Protein AF-A0A1B0CCH6-F1 (afdb_monomer)

pLDDT: mean 74.55, std 18.6, range [34.88, 97.19]

Structure (mmCIF, N/CA/C/O backbone):
data_AF-A0A1B0CCH6-F1
#
_entry.id   AF-A0A1B0CCH6-F1
#
loop_
_atom_site.group_PDB
_atom_site.id
_atom_site.type_symbol
_atom_site.label_atom_id
_atom_site.label_alt_id
_atom_site.label_comp_id
_atom_site.label_asym_id
_atom_site.label_entity_id
_atom_site.label_seq_id
_atom_site.pdbx_PDB_ins_code
_atom_site.Cartn_x
_atom_site.Cartn_y
_atom_site.Cartn_z
_atom_site.occupancy
_atom_site.B_iso_or_equiv
_atom_site.auth_seq_id
_atom_site.auth_comp_id
_atom_site.auth_asym_id
_atom_site.auth_atom_id
_atom_site.pdbx_PDB_model_num
ATOM 1 N N . MET A 1 1 ? 0.698 27.122 8.163 1.00 38.75 1 MET A N 1
ATOM 2 C CA . MET A 1 1 ? 0.491 27.070 6.696 1.00 38.75 1 MET A CA 1
ATOM 3 C C . MET A 1 1 ? -0.379 25.866 6.360 1.00 38.75 1 MET A C 1
ATOM 5 O O . MET A 1 1 ? 0.115 24.745 6.350 1.00 38.75 1 MET A O 1
ATOM 9 N N . PHE A 1 2 ? -1.678 26.087 6.160 1.00 34.88 2 PHE A N 1
ATOM 10 C CA . PHE A 1 2 ? -2.645 25.038 5.827 1.00 34.88 2 PHE A CA 1
ATOM 11 C C . PHE A 1 2 ? -2.536 24.673 4.340 1.00 34.88 2 PHE A C 1
ATOM 13 O O . PHE A 1 2 ? -2.471 25.560 3.493 1.00 34.88 2 PHE A O 1
ATOM 20 N N . ARG A 1 3 ? -2.489 23.374 4.017 1.00 36.91 3 ARG A N 1
ATOM 21 C CA . ARG A 1 3 ? -2.552 22.874 2.637 1.00 36.91 3 ARG A CA 1
ATOM 22 C C . ARG A 1 3 ? -3.861 22.129 2.418 1.00 36.91 3 ARG A C 1
ATOM 24 O O . ARG A 1 3 ? -4.133 21.121 3.060 1.00 36.91 3 ARG A O 1
ATOM 31 N N . THR A 1 4 ? -4.637 22.670 1.495 1.00 42.56 4 THR A N 1
ATOM 32 C CA . THR A 1 4 ? -5.928 22.210 0.994 1.00 42.56 4 THR A CA 1
ATOM 33 C C . THR A 1 4 ? -5.779 20.884 0.242 1.00 42.56 4 THR A C 1
ATOM 35 O O . THR A 1 4 ? -4.934 20.770 -0.646 1.00 42.56 4 THR A O 1
ATOM 38 N N . ILE A 1 5 ? -6.609 19.886 0.560 1.00 43.06 5 ILE A N 1
ATOM 39 C CA . ILE A 1 5 ? -6.718 18.632 -0.200 1.00 43.06 5 ILE A CA 1
ATOM 40 C C . ILE A 1 5 ? -7.963 18.740 -1.085 1.00 43.06 5 ILE A C 1
ATOM 42 O O . ILE A 1 5 ? -9.087 18.752 -0.589 1.00 43.06 5 ILE A O 1
ATOM 46 N N . ARG A 1 6 ? -7.761 18.838 -2.403 1.00 40.09 6 ARG A N 1
ATOM 47 C CA . ARG A 1 6 ? -8.829 18.718 -3.404 1.00 40.09 6 ARG A CA 1
ATOM 48 C C . ARG A 1 6 ? -9.186 17.240 -3.574 1.00 40.09 6 ARG A C 1
ATOM 50 O O . ARG A 1 6 ? -8.350 16.437 -3.976 1.00 40.09 6 ARG A O 1
ATOM 57 N N . SER A 1 7 ? -10.429 16.901 -3.255 1.00 35.62 7 SER A N 1
ATOM 58 C CA . SER A 1 7 ? -11.031 15.586 -3.474 1.00 35.62 7 SER A CA 1
ATOM 59 C C . SER A 1 7 ? -11.620 15.519 -4.886 1.00 35.62 7 SER A C 1
ATOM 61 O O . SER A 1 7 ? -12.661 16.122 -5.137 1.00 35.62 7 SER A O 1
ATOM 63 N N . CYS A 1 8 ? -10.997 14.755 -5.783 1.00 39.19 8 CYS A N 1
ATOM 64 C CA . CYS A 1 8 ? -11.613 14.320 -7.038 1.00 39.19 8 CYS A CA 1
ATOM 65 C C . CYS A 1 8 ? -12.114 12.880 -6.867 1.00 39.19 8 CYS A C 1
ATOM 67 O O . CYS A 1 8 ? -11.322 11.941 -6.823 1.00 39.19 8 CYS A O 1
ATOM 69 N N . PHE A 1 9 ? -13.431 12.711 -6.751 1.00 35.78 9 PHE A N 1
ATOM 70 C CA . PHE A 1 9 ? -14.097 11.409 -6.800 1.00 35.78 9 PHE A CA 1
ATOM 71 C C . PHE A 1 9 ? -14.487 11.118 -8.254 1.00 35.78 9 PHE A C 1
ATOM 73 O O . PHE A 1 9 ? -15.433 11.709 -8.768 1.00 35.78 9 PHE A O 1
ATOM 80 N N . LEU A 1 10 ? -13.773 10.202 -8.911 1.00 37.38 10 LEU A N 1
ATOM 81 C CA . LEU A 1 10 ? -14.237 9.561 -10.143 1.00 37.38 10 LEU A CA 1
ATOM 82 C C . LEU A 1 10 ? -14.987 8.274 -9.779 1.00 37.38 10 LEU A C 1
ATOM 84 O O . LEU A 1 10 ? -14.507 7.442 -9.008 1.00 37.38 10 LEU A O 1
ATOM 88 N N . ARG A 1 11 ? -16.210 8.180 -10.302 1.00 40.31 11 ARG A N 1
ATOM 89 C CA . ARG A 1 11 ? -17.205 7.117 -10.115 1.00 40.31 11 ARG A CA 1
ATOM 90 C C . ARG A 1 11 ? -16.848 5.940 -11.036 1.00 40.31 11 ARG A C 1
ATOM 92 O O . ARG A 1 11 ? -16.692 6.152 -12.231 1.00 40.31 11 ARG A O 1
ATOM 99 N N . ILE A 1 12 ? -16.759 4.726 -10.494 1.00 43.53 12 ILE A N 1
ATOM 100 C CA . ILE A 1 12 ? -16.722 3.464 -11.259 1.00 43.53 12 ILE A CA 1
ATOM 101 C C . ILE A 1 12 ? -18.016 2.698 -10.915 1.00 43.53 12 ILE A C 1
ATOM 103 O O . ILE A 1 12 ? -18.379 2.680 -9.732 1.00 43.53 12 ILE A O 1
ATOM 107 N N . PRO A 1 13 ? -18.744 2.127 -11.895 1.00 41.00 13 PRO A N 1
ATOM 108 C CA . PRO A 1 13 ? -19.987 1.394 -11.654 1.00 41.00 13 PRO A CA 1
ATOM 109 C C . PRO A 1 13 ? -19.714 -0.032 -11.146 1.00 41.00 13 PRO A C 1
ATOM 111 O O . PRO A 1 13 ? -18.726 -0.655 -11.525 1.00 41.00 13 PRO A O 1
ATOM 114 N N . LEU A 1 14 ? -20.591 -0.535 -10.272 1.00 39.00 14 LEU A N 1
ATOM 115 C CA . LEU A 1 14 ? -20.519 -1.869 -9.666 1.00 39.00 14 LEU A CA 1
ATOM 116 C C . LEU A 1 14 ? -21.738 -2.716 -10.065 1.00 39.00 14 LEU A C 1
ATOM 118 O O . LEU A 1 14 ? -22.861 -2.220 -10.081 1.00 39.00 14 LEU A O 1
ATOM 122 N N . SER A 1 15 ? -21.420 -3.982 -10.344 1.00 45.72 15 SER A N 1
ATOM 123 C CA . SER A 1 15 ? -22.216 -5.197 -10.595 1.00 45.72 15 SER A CA 1
ATOM 124 C C . SER A 1 15 ? -23.533 -5.359 -9.790 1.00 45.72 15 SER A C 1
ATOM 126 O O . SER A 1 15 ? -23.615 -4.873 -8.658 1.00 45.72 15 SER A O 1
ATOM 128 N N . PRO A 1 16 ? -24.551 -6.068 -10.342 1.00 43.81 16 PRO A N 1
ATOM 129 C CA . PRO A 1 16 ? -25.959 -6.009 -9.909 1.00 43.81 16 PRO A CA 1
ATOM 130 C C . PRO A 1 16 ? -26.343 -6.824 -8.654 1.00 43.81 16 PRO A C 1
ATOM 132 O O . PRO A 1 16 ? -27.519 -6.937 -8.340 1.00 43.81 16 PRO A O 1
ATOM 135 N N . ALA A 1 17 ? -25.405 -7.380 -7.885 1.00 39.56 17 ALA A N 1
ATOM 136 C CA . ALA A 1 17 ? -25.744 -8.354 -6.832 1.00 39.56 17 ALA A CA 1
ATOM 137 C C . ALA A 1 17 ? -25.962 -7.780 -5.408 1.00 39.56 17 ALA A C 1
ATOM 139 O O . ALA A 1 17 ? -25.873 -8.518 -4.430 1.00 39.56 17 ALA A O 1
ATOM 140 N N . VAL A 1 18 ? -26.240 -6.479 -5.242 1.00 43.88 18 VAL A N 1
ATOM 141 C CA . VAL A 1 18 ? -26.475 -5.869 -3.910 1.00 43.88 18 VAL A CA 1
ATOM 142 C C . VAL A 1 18 ? -27.708 -4.963 -3.939 1.00 43.88 18 VAL A C 1
ATOM 144 O O . VAL A 1 18 ? -27.617 -3.743 -3.793 1.00 43.88 18 VAL A O 1
ATOM 147 N N . GLU A 1 19 ? -28.873 -5.565 -4.166 1.00 40.56 19 GLU A N 1
ATOM 148 C CA . GLU A 1 19 ? -30.110 -4.841 -4.482 1.00 40.56 19 GLU A CA 1
ATOM 149 C C . GLU A 1 19 ? -31.112 -4.674 -3.328 1.00 40.56 19 GLU A C 1
ATOM 151 O O . GLU A 1 19 ? -32.186 -4.143 -3.560 1.00 40.56 19 GLU A O 1
ATOM 156 N N . GLN A 1 20 ? -30.808 -5.038 -2.074 1.00 40.00 20 GLN A N 1
ATOM 157 C CA . GLN A 1 20 ? -31.847 -5.022 -1.017 1.00 40.00 20 GLN A CA 1
ATOM 158 C C . GLN A 1 20 ? -31.621 -4.088 0.184 1.00 40.00 20 GLN A C 1
ATOM 160 O O . GLN A 1 20 ? -32.445 -4.056 1.092 1.00 40.00 20 GLN A O 1
ATOM 165 N N . CYS A 1 21 ? -30.596 -3.225 0.182 1.00 38.50 21 CYS A N 1
ATOM 166 C CA . CYS A 1 21 ? -30.442 -2.184 1.223 1.00 38.50 21 CYS A CA 1
ATOM 167 C C . CYS A 1 21 ? -30.068 -0.788 0.682 1.00 38.50 21 CYS A C 1
ATOM 169 O O . CYS A 1 21 ? -29.353 -0.036 1.344 1.00 38.50 21 CYS A O 1
ATOM 171 N N . ARG A 1 22 ? -30.511 -0.419 -0.531 1.00 38.97 22 ARG A N 1
ATOM 172 C CA . ARG A 1 22 ? -30.196 0.892 -1.149 1.00 38.97 22 ARG A CA 1
ATOM 173 C C . ARG A 1 22 ? -31.394 1.686 -1.681 1.00 38.97 22 ARG A C 1
ATOM 175 O O . ARG A 1 22 ? -31.198 2.603 -2.470 1.00 38.97 22 ARG A O 1
ATOM 182 N N . TYR A 1 23 ? -32.607 1.417 -1.208 1.00 42.44 23 TYR A N 1
ATOM 183 C CA . TYR A 1 23 ? -33.794 2.191 -1.597 1.00 42.44 23 TYR A CA 1
ATOM 184 C C . TYR A 1 23 ? -34.174 3.281 -0.594 1.00 42.44 23 TYR A C 1
ATOM 186 O O . TYR A 1 23 ? -35.346 3.486 -0.311 1.00 42.44 23 TYR A O 1
ATOM 194 N N . LEU A 1 24 ? -33.192 4.030 -0.091 1.00 41.69 24 LEU A N 1
ATOM 195 C CA . LEU A 1 24 ? -33.469 5.426 0.233 1.00 41.69 24 LEU A CA 1
ATOM 196 C C . LEU A 1 24 ? -32.741 6.263 -0.817 1.00 41.69 24 LEU A C 1
ATOM 198 O O . LEU A 1 24 ? -31.508 6.173 -0.898 1.00 41.69 24 LEU A O 1
ATOM 202 N N . PRO A 1 25 ? -33.463 7.019 -1.668 1.00 36.72 25 PRO A N 1
ATOM 203 C CA . PRO A 1 25 ? -32.825 7.870 -2.655 1.00 36.72 25 PRO A CA 1
ATOM 204 C C . PRO A 1 25 ? -31.841 8.771 -1.917 1.00 36.72 25 PRO A C 1
ATOM 206 O O . PRO A 1 25 ? -32.181 9.425 -0.931 1.00 36.72 25 PRO A O 1
ATOM 209 N N . ARG A 1 26 ? -30.585 8.776 -2.372 1.00 45.81 26 ARG A N 1
ATOM 210 C CA . ARG A 1 26 ? -29.593 9.738 -1.902 1.00 45.81 26 ARG A CA 1
ATOM 211 C C . ARG A 1 26 ? -30.080 11.092 -2.403 1.00 45.81 26 ARG A C 1
ATOM 213 O O . ARG A 1 26 ? -29.769 11.454 -3.535 1.00 45.81 26 ARG A O 1
ATOM 220 N N . MET A 1 27 ? -30.907 11.760 -1.597 1.00 44.59 27 MET A N 1
ATOM 221 C CA . MET A 1 27 ? -31.471 13.071 -1.898 1.00 44.59 27 MET A CA 1
ATOM 222 C C . MET A 1 27 ? -30.339 13.934 -2.445 1.00 44.59 27 MET A C 1
ATOM 224 O O . MET A 1 27 ? -29.246 13.978 -1.862 1.00 44.59 27 MET A O 1
ATOM 228 N N . SER A 1 28 ? -30.558 14.517 -3.622 1.00 48.34 28 SER A N 1
ATOM 229 C CA . SER A 1 28 ? -29.641 15.481 -4.215 1.00 48.34 28 SER A CA 1
ATOM 230 C C . SER A 1 28 ? -29.317 16.500 -3.137 1.00 48.34 28 SER A C 1
ATOM 232 O O . SER A 1 28 ? -30.204 17.219 -2.684 1.00 48.34 28 SER A O 1
ATOM 234 N N . ARG A 1 29 ? -28.066 16.508 -2.668 1.00 51.72 29 ARG A N 1
ATOM 235 C CA . ARG A 1 29 ? -27.597 17.549 -1.759 1.00 51.72 29 ARG A CA 1
ATOM 236 C C . ARG A 1 29 ? -27.857 18.856 -2.498 1.00 51.72 29 ARG A C 1
ATOM 238 O O . ARG A 1 29 ? -27.239 19.061 -3.542 1.00 51.72 29 ARG A O 1
ATOM 245 N N . LEU A 1 30 ? -28.802 19.672 -2.021 1.00 54.50 30 LEU A N 1
ATOM 246 C CA . LEU A 1 30 ? -28.938 21.040 -2.509 1.00 54.50 30 LEU A CA 1
ATOM 247 C C . LEU A 1 30 ? -27.535 21.657 -2.472 1.00 54.50 30 LEU A C 1
ATOM 249 O O . LEU A 1 30 ? -26.777 21.416 -1.528 1.00 54.50 30 LEU A O 1
ATOM 253 N N . ASN A 1 31 ? -27.169 22.362 -3.543 1.00 54.53 31 ASN A N 1
ATOM 254 C CA . ASN A 1 31 ? -25.784 22.732 -3.844 1.00 54.53 31 ASN A CA 1
ATOM 255 C C . ASN A 1 31 ? -25.109 23.631 -2.797 1.00 54.53 31 ASN A C 1
ATOM 257 O O . ASN A 1 31 ? -23.904 23.832 -2.889 1.00 54.53 31 ASN A O 1
ATOM 261 N N . ASP A 1 32 ? -25.823 24.069 -1.762 1.00 59.97 32 ASP A N 1
ATOM 262 C CA . ASP A 1 32 ? -25.265 24.805 -0.641 1.00 59.97 32 ASP A CA 1
ATOM 263 C C . ASP A 1 32 ? -25.748 24.187 0.681 1.00 59.97 32 ASP A C 1
ATOM 265 O O . ASP A 1 32 ? -26.949 24.212 0.958 1.00 59.97 32 ASP A O 1
ATOM 269 N N . PRO A 1 33 ? -24.856 23.693 1.563 1.00 62.56 33 PRO A N 1
ATOM 270 C CA . PRO A 1 33 ? -25.222 23.248 2.914 1.00 62.56 33 PRO A CA 1
ATOM 271 C C . PRO A 1 33 ? -25.580 24.424 3.852 1.00 62.56 33 PRO A C 1
ATOM 273 O O . PRO A 1 33 ? -25.470 24.306 5.070 1.00 62.56 33 PRO A O 1
ATOM 276 N N . GLY A 1 34 ? -25.942 25.582 3.292 1.00 69.25 34 GLY A N 1
ATOM 277 C CA . GLY A 1 34 ? -26.118 26.853 3.986 1.00 69.25 34 GLY A CA 1
ATOM 278 C C . GLY A 1 34 ? -27.496 27.488 3.774 1.00 69.25 34 GLY A C 1
ATOM 279 O O . GLY A 1 34 ? -28.496 26.815 3.535 1.00 69.25 34 GLY A O 1
ATOM 280 N N . ILE A 1 35 ? -27.525 28.821 3.875 1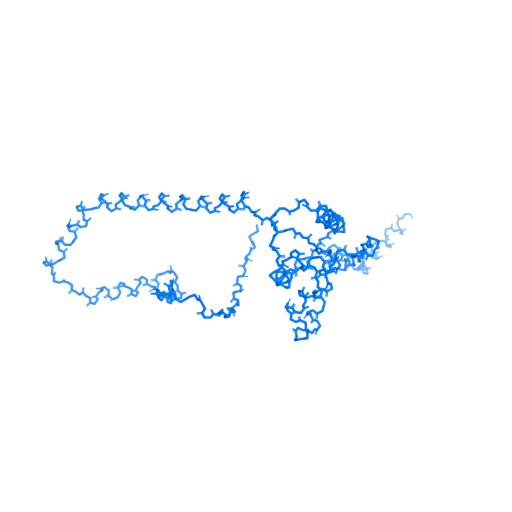.00 66.69 35 ILE A N 1
ATOM 281 C CA . ILE A 1 35 ? -28.724 29.670 4.008 1.00 66.69 35 ILE A CA 1
ATOM 282 C C . ILE A 1 35 ? -29.747 29.448 2.884 1.00 66.69 35 ILE A C 1
ATOM 284 O O . ILE A 1 35 ? -30.941 29.476 3.152 1.00 66.69 35 ILE A O 1
ATOM 288 N N . SER A 1 36 ? -29.298 29.167 1.658 1.00 68.38 36 SER A N 1
ATOM 289 C CA . SER A 1 36 ? -30.170 29.002 0.485 1.00 68.38 36 SER A CA 1
ATOM 290 C C . SER A 1 36 ? -31.212 27.885 0.661 1.00 68.38 36 SER A C 1
ATOM 292 O O . SER A 1 36 ? -32.401 28.114 0.449 1.00 68.38 36 SER A O 1
ATOM 294 N N . GLY A 1 37 ? -30.805 26.712 1.169 1.00 69.88 37 GLY A N 1
ATOM 295 C CA . GLY A 1 37 ? -31.741 25.617 1.456 1.00 69.88 37 GLY A CA 1
ATOM 296 C C . GLY A 1 37 ? -32.720 25.959 2.583 1.00 69.88 37 GLY A C 1
ATOM 297 O O . GLY A 1 37 ? -33.899 25.627 2.508 1.00 69.88 37 GLY A O 1
ATOM 298 N N . ARG A 1 38 ? -32.260 26.700 3.599 1.00 69.75 38 ARG A N 1
ATOM 299 C CA . ARG A 1 38 ? -33.104 27.144 4.720 1.00 69.75 38 ARG A CA 1
ATOM 300 C C . ARG A 1 38 ? -34.121 28.202 4.283 1.00 69.75 38 ARG A C 1
ATOM 302 O O . ARG A 1 38 ? -35.258 28.163 4.727 1.00 69.75 38 ARG A O 1
ATOM 309 N N . VAL A 1 39 ? -33.740 29.103 3.375 1.00 74.25 39 VAL A N 1
ATOM 310 C CA . VAL A 1 39 ? -34.632 30.112 2.775 1.00 74.25 39 VAL A CA 1
ATOM 311 C C . VAL A 1 39 ? -35.705 29.460 1.906 1.00 74.25 39 VAL A C 1
ATOM 313 O O . VAL A 1 39 ? -36.841 29.927 1.907 1.00 74.25 39 VAL A O 1
ATOM 316 N N . GLN A 1 40 ? -35.371 28.384 1.188 1.00 73.38 40 GLN A N 1
ATOM 317 C CA . GLN A 1 40 ? -36.354 27.630 0.417 1.00 73.38 40 GLN A CA 1
ATOM 318 C C . GLN A 1 40 ? -37.366 26.918 1.327 1.00 73.38 40 GLN A C 1
ATOM 320 O O . GLN A 1 40 ? -38.563 27.087 1.113 1.00 73.38 40 GLN A O 1
ATOM 325 N N . MET A 1 41 ? -36.910 26.231 2.384 1.00 67.88 41 MET A N 1
ATOM 326 C CA . MET A 1 41 ? -37.824 25.600 3.350 1.00 67.88 41 MET A CA 1
ATOM 327 C C . MET A 1 41 ? -38.716 26.632 4.056 1.00 67.88 41 MET A C 1
ATOM 329 O O . MET A 1 41 ? -39.922 26.441 4.119 1.00 67.88 41 MET A O 1
ATOM 333 N N . LEU A 1 42 ? -38.169 27.785 4.461 1.00 70.75 42 LEU A N 1
ATOM 334 C CA . LEU A 1 42 ? -38.955 28.879 5.053 1.00 70.75 42 LEU A CA 1
ATOM 335 C C . LEU A 1 42 ? -39.974 29.491 4.074 1.00 70.75 42 LEU A C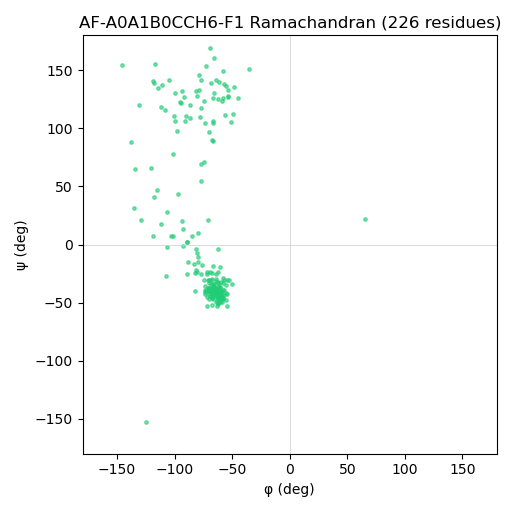 1
ATOM 337 O O . LEU A 1 42 ? -41.026 29.972 4.491 1.00 70.75 42 LEU A O 1
ATOM 341 N N . ARG A 1 43 ? -39.676 29.512 2.766 1.00 69.44 43 ARG A N 1
ATOM 342 C CA . ARG A 1 43 ? -40.634 29.937 1.728 1.00 69.44 43 ARG A CA 1
ATOM 343 C C . ARG A 1 43 ? -41.780 28.939 1.580 1.00 69.44 43 ARG A C 1
ATOM 345 O O . ARG A 1 43 ? -42.918 29.371 1.429 1.00 69.44 43 ARG A O 1
ATOM 352 N N . GLU A 1 44 ? -41.476 27.645 1.624 1.00 61.84 44 GLU A N 1
ATOM 353 C CA . GLU A 1 44 ? -42.456 26.556 1.547 1.00 61.84 44 GLU A CA 1
ATOM 354 C C . GLU A 1 44 ? -43.312 26.474 2.830 1.00 61.84 44 GLU A C 1
ATOM 356 O O . GLU A 1 44 ? -44.527 26.302 2.748 1.00 61.84 44 GLU A O 1
ATOM 361 N N . GLU A 1 45 ? -42.734 26.720 4.009 1.00 59.34 45 GLU A N 1
ATOM 362 C CA . GLU A 1 45 ? -43.465 26.852 5.282 1.00 59.34 45 GLU A CA 1
ATOM 363 C C . GLU A 1 45 ? -44.414 28.057 5.273 1.00 59.34 45 GLU A C 1
ATOM 365 O O . GLU A 1 45 ? -45.571 27.927 5.661 1.00 59.34 45 GLU A O 1
ATOM 370 N N . LYS A 1 46 ? -43.995 29.207 4.722 1.00 58.59 46 LYS A N 1
ATOM 371 C CA . LYS A 1 46 ? -44.862 30.395 4.598 1.00 58.59 46 LYS A CA 1
ATOM 372 C C . LYS A 1 46 ? -46.098 30.183 3.721 1.00 58.59 46 LYS A C 1
ATOM 374 O O . LYS A 1 46 ? -47.066 30.923 3.863 1.00 58.59 46 LYS A O 1
ATOM 379 N N . SER A 1 47 ? -46.057 29.221 2.797 1.00 55.47 47 SER A N 1
ATOM 380 C CA . SER A 1 47 ? -47.208 28.872 1.953 1.00 55.47 47 SER A CA 1
ATOM 381 C C . SER A 1 47 ? -48.245 27.980 2.642 1.00 55.47 47 SER A C 1
ATOM 383 O O . SER A 1 47 ? -49.355 27.848 2.133 1.00 55.47 47 SER A O 1
ATOM 385 N N . LYS A 1 48 ? -47.928 27.424 3.815 1.00 54.94 48 LYS A N 1
ATOM 386 C CA . LYS A 1 48 ? -48.877 26.724 4.680 1.00 54.94 48 LYS A CA 1
ATOM 387 C C . LYS A 1 48 ? -49.272 27.677 5.809 1.00 54.94 48 LYS A C 1
ATOM 389 O O . LYS A 1 48 ? -48.730 27.607 6.903 1.00 54.94 48 LYS A O 1
ATOM 394 N N . MET A 1 49 ? -50.163 28.627 5.524 1.00 50.69 49 MET A N 1
ATOM 395 C CA . MET A 1 49 ? -50.844 29.361 6.594 1.00 50.69 49 MET A CA 1
ATOM 396 C C . MET A 1 49 ? -51.750 28.362 7.315 1.00 50.69 49 MET A C 1
ATOM 398 O O . MET A 1 49 ? -52.731 27.898 6.744 1.00 50.69 49 MET A O 1
ATOM 402 N N . ILE A 1 50 ? -51.335 27.969 8.514 1.00 57.47 50 ILE A N 1
ATOM 403 C CA . ILE A 1 50 ? -52.084 27.100 9.420 1.00 57.47 50 ILE A CA 1
ATOM 404 C C . ILE A 1 50 ? -53.096 27.999 10.151 1.00 57.47 50 ILE A C 1
ATOM 406 O O . ILE A 1 50 ? -52.731 29.095 10.585 1.00 57.47 50 ILE A O 1
ATOM 410 N N . GLU A 1 51 ? -54.361 27.578 10.212 1.00 57.47 51 GLU A N 1
ATOM 411 C CA . GLU A 1 51 ? -55.420 28.244 10.987 1.00 57.47 51 GLU A CA 1
ATOM 412 C C . GLU A 1 51 ? -54.994 28.339 12.467 1.00 57.47 51 GLU A C 1
ATOM 414 O O . GLU A 1 51 ? -54.430 27.378 12.989 1.00 57.47 51 GLU A O 1
ATOM 419 N N . PRO A 1 52 ? -55.224 29.472 13.156 1.00 55.94 52 PRO A N 1
ATOM 420 C CA . PRO A 1 52 ? -54.616 29.775 14.458 1.00 55.94 52 PRO A CA 1
ATOM 421 C C . PRO A 1 52 ? -54.958 28.775 15.575 1.00 55.94 52 PRO A C 1
ATOM 423 O O . PRO A 1 52 ? -54.217 28.695 16.548 1.00 55.94 52 PRO A O 1
ATOM 426 N N . GLU A 1 53 ? -56.030 28.000 15.421 1.00 53.97 53 GLU A N 1
ATOM 427 C CA . GLU A 1 53 ? -56.530 27.057 16.427 1.00 53.97 53 GLU A CA 1
ATOM 428 C C . GLU A 1 53 ? -55.781 25.704 16.414 1.00 53.97 53 GLU A C 1
ATOM 430 O O . GLU A 1 53 ? -55.657 25.072 17.455 1.00 53.97 53 GLU A O 1
ATOM 435 N N . ASP A 1 54 ? -55.174 25.309 15.283 1.00 54.25 54 ASP A N 1
ATOM 436 C CA . ASP A 1 54 ? -54.371 24.072 15.169 1.00 54.25 54 ASP A CA 1
ATOM 437 C C . ASP A 1 54 ? -52.884 24.285 15.536 1.00 54.25 54 ASP A C 1
ATOM 439 O O . ASP A 1 54 ? -52.131 23.329 15.725 1.00 54.25 54 ASP A O 1
ATOM 443 N N . VAL A 1 55 ? -52.426 25.543 15.608 1.00 54.59 55 VAL A N 1
ATOM 444 C CA . VAL A 1 55 ? -51.023 25.884 15.910 1.00 54.59 55 VAL A CA 1
ATOM 445 C C . VAL A 1 55 ? -50.771 25.856 17.419 1.00 54.59 55 VAL A C 1
ATOM 447 O O . VAL A 1 55 ? -49.729 25.373 17.847 1.00 54.59 55 VAL A O 1
ATOM 450 N N . GLU A 1 56 ? -51.703 26.350 18.241 1.00 53.62 56 GLU A N 1
ATOM 451 C CA . GLU A 1 56 ? -51.514 26.417 19.699 1.00 53.62 56 GLU A CA 1
ATOM 452 C C . GLU A 1 56 ? -51.339 25.023 20.323 1.00 53.62 56 GLU A C 1
ATOM 454 O O . GLU A 1 56 ? -50.411 24.825 21.105 1.00 53.62 56 GLU A O 1
ATOM 459 N N . GLU A 1 57 ? -52.123 24.029 19.895 1.00 56.00 57 GLU A N 1
ATOM 460 C CA . GLU A 1 57 ? -52.032 22.654 20.409 1.00 56.00 57 GLU A CA 1
ATOM 461 C C . GLU A 1 57 ? -50.694 21.965 20.056 1.00 56.00 57 GLU A C 1
ATOM 463 O O . GLU A 1 57 ? -50.102 21.283 20.897 1.00 56.00 57 GLU A O 1
ATOM 468 N N . ASP A 1 58 ? -50.165 22.182 18.844 1.00 59.56 58 ASP A N 1
ATOM 469 C CA . ASP A 1 58 ? -48.903 21.576 18.387 1.00 59.56 58 ASP A CA 1
ATOM 470 C C . ASP A 1 58 ? -47.683 22.234 19.068 1.00 59.56 58 ASP A C 1
ATOM 472 O O . ASP A 1 58 ? -46.784 21.538 19.548 1.00 59.56 58 ASP A O 1
ATOM 476 N N . ILE A 1 59 ? -47.681 23.568 19.228 1.00 58.41 59 ILE A N 1
ATOM 477 C CA . ILE A 1 59 ? -46.595 24.292 19.918 1.00 58.41 59 ILE A CA 1
ATOM 478 C C . ILE A 1 59 ? -46.590 23.998 21.428 1.00 58.41 59 ILE A C 1
ATOM 480 O O . ILE A 1 59 ? -45.520 23.858 22.030 1.00 58.41 59 ILE A O 1
ATOM 484 N N . GLU A 1 60 ? -47.762 23.903 22.063 1.00 57.84 60 GLU A N 1
ATOM 485 C CA . GLU A 1 60 ? -47.867 23.549 23.482 1.00 57.84 60 GLU A CA 1
ATOM 486 C C . GLU A 1 60 ? -47.413 22.105 23.739 1.00 57.84 60 GLU A C 1
ATOM 488 O O . GLU A 1 60 ? -46.732 21.841 24.738 1.00 57.84 60 GLU A O 1
ATOM 493 N N . SER A 1 61 ? -47.695 21.184 22.809 1.00 59.31 61 SER A N 1
ATOM 494 C CA . SER A 1 61 ? -47.219 19.799 22.880 1.00 59.31 61 SER A CA 1
ATOM 495 C C . SER A 1 61 ? -45.688 19.688 22.758 1.00 59.31 61 SER A C 1
ATOM 497 O O . SER A 1 61 ? -45.064 18.919 23.498 1.00 59.31 61 SER A O 1
ATOM 499 N N . ASP A 1 62 ? -45.061 20.513 21.912 1.00 62.81 62 ASP A N 1
ATOM 500 C CA . ASP A 1 62 ? -43.605 20.560 21.716 1.00 62.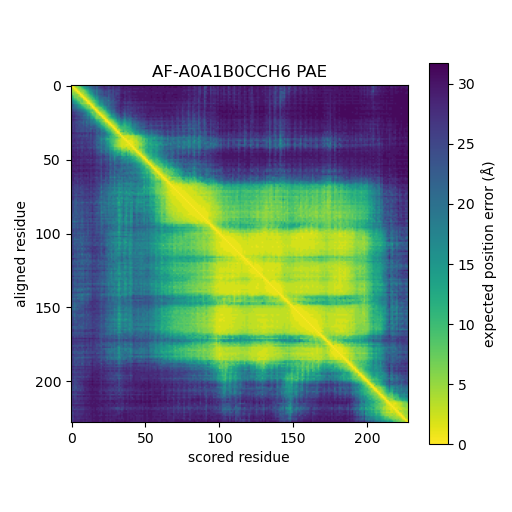81 62 ASP A CA 1
ATOM 501 C C . ASP A 1 62 ? -42.885 21.243 22.900 1.00 62.81 62 ASP A C 1
ATOM 503 O O . ASP A 1 62 ? -41.778 20.855 23.285 1.00 62.81 62 ASP A O 1
ATOM 507 N N . PHE A 1 63 ? -43.537 22.203 23.570 1.00 64.62 63 PHE A N 1
ATOM 508 C CA . PHE A 1 63 ? -43.023 22.823 24.798 1.00 64.62 63 PHE A CA 1
ATOM 509 C C . PHE A 1 63 ? -43.103 21.884 26.013 1.00 64.62 63 PHE A C 1
ATOM 511 O O . PHE A 1 63 ? -42.153 21.808 26.798 1.00 64.62 63 PHE A O 1
ATOM 518 N N . MET A 1 64 ? -44.190 21.117 26.149 1.00 68.25 64 MET A N 1
ATOM 519 C CA . MET A 1 64 ? -44.337 20.103 27.203 1.00 68.25 64 MET A CA 1
ATOM 520 C C . MET A 1 64 ? -43.375 18.918 27.010 1.00 68.25 64 MET A C 1
ATOM 522 O O . MET A 1 64 ? -42.823 18.409 27.987 1.00 68.25 64 MET A O 1
ATOM 526 N N . ASN A 1 65 ? -43.088 18.540 25.759 1.00 70.38 65 ASN A N 1
ATOM 527 C CA . ASN A 1 65 ? -42.125 17.488 25.413 1.00 70.38 65 ASN A CA 1
ATOM 528 C C . ASN A 1 65 ? -40.684 17.995 25.219 1.00 70.38 65 ASN A C 1
ATOM 530 O O . ASN A 1 65 ? -39.785 17.198 24.934 1.00 70.38 65 ASN A O 1
ATOM 534 N N . ALA A 1 66 ? -40.409 19.289 25.420 1.00 75.94 66 ALA A N 1
ATOM 535 C CA . ALA A 1 66 ? -39.076 19.865 25.232 1.00 75.94 66 ALA A CA 1
ATOM 536 C C . ALA A 1 66 ? -38.007 19.188 26.113 1.00 75.94 66 ALA A C 1
ATOM 538 O O . ALA A 1 66 ? -36.850 19.037 25.703 1.00 75.94 66 ALA A O 1
ATOM 539 N N . GLY A 1 67 ? -38.394 18.740 27.314 1.00 82.69 67 GLY A N 1
ATOM 540 C CA . GLY A 1 67 ? -37.538 17.955 28.206 1.00 82.69 67 GLY A CA 1
ATOM 541 C C . GLY A 1 67 ? -37.170 16.588 27.622 1.00 82.69 67 GLY A C 1
ATOM 542 O O . GLY A 1 67 ? -35.994 16.212 27.636 1.00 82.69 67 GLY A O 1
ATOM 543 N N . ASP A 1 68 ? -38.146 15.887 27.048 1.00 85.38 68 ASP A N 1
ATOM 544 C CA . ASP A 1 68 ? -37.962 14.573 26.430 1.00 85.38 68 ASP A CA 1
ATOM 545 C C . ASP A 1 68 ? -37.152 14.679 25.134 1.00 85.38 68 ASP A C 1
ATOM 547 O O . ASP A 1 68 ? -36.199 13.921 24.938 1.00 85.38 68 ASP A O 1
ATOM 551 N N . MET A 1 69 ? -37.432 15.680 24.294 1.00 84.56 69 MET A N 1
ATOM 552 C CA . MET A 1 69 ? -36.652 15.967 23.087 1.00 84.56 69 MET A CA 1
ATOM 553 C C . MET A 1 69 ? -35.191 16.296 23.427 1.00 84.56 69 MET A C 1
ATOM 555 O O . MET A 1 69 ? -34.266 15.784 22.790 1.00 84.56 69 MET A O 1
ATOM 559 N N . TYR A 1 70 ? -34.947 17.106 24.463 1.00 87.38 70 TYR A N 1
ATOM 560 C CA . TYR A 1 70 ? -33.588 17.418 24.910 1.00 87.38 70 TYR A CA 1
ATOM 561 C C . TYR A 1 70 ? -32.841 16.167 25.390 1.00 87.38 70 TYR A C 1
ATOM 563 O O . TYR A 1 70 ? -31.671 15.964 25.046 1.00 87.38 70 TYR A O 1
ATOM 571 N N . GLN A 1 71 ? -33.508 15.302 26.159 1.00 91.12 71 GLN A N 1
ATOM 572 C CA . GLN A 1 71 ? -32.929 14.036 26.605 1.00 91.12 71 GLN A CA 1
ATOM 573 C C . GLN A 1 71 ? -32.624 13.105 25.428 1.00 91.12 71 GLN A C 1
ATOM 575 O O . GLN A 1 71 ? -31.530 12.538 25.371 1.00 91.12 71 GLN A O 1
ATOM 580 N N . GLN A 1 72 ? -33.538 12.984 24.466 1.00 88.38 72 GLN A N 1
ATOM 581 C CA . GLN A 1 72 ? -33.339 12.195 23.250 1.00 88.38 72 GLN A CA 1
ATOM 582 C C . GLN A 1 72 ? -32.147 12.713 22.442 1.00 88.38 72 GLN A C 1
ATOM 584 O O . GLN A 1 72 ? -31.244 11.940 22.122 1.00 88.38 72 GLN A O 1
ATOM 589 N N . TYR A 1 73 ? -32.066 14.025 22.216 1.00 91.44 73 TYR A N 1
ATOM 590 C CA . TYR A 1 73 ? -30.933 14.648 21.534 1.00 91.44 73 TYR A CA 1
ATOM 591 C C . TYR A 1 73 ? -29.602 14.346 22.238 1.00 91.44 73 TYR A C 1
ATOM 593 O O . TYR A 1 73 ? -28.614 13.980 21.599 1.00 91.44 73 TYR A O 1
ATOM 601 N N . LYS A 1 74 ? -29.558 14.430 23.574 1.00 95.12 74 LYS A N 1
ATOM 602 C CA . LYS A 1 74 ? -28.355 14.084 24.349 1.00 95.12 74 LYS A CA 1
ATOM 603 C C . LYS A 1 74 ? -27.967 12.614 24.212 1.00 95.12 74 LYS A C 1
ATOM 605 O O . LYS A 1 74 ? -26.777 12.307 24.103 1.00 95.12 74 LYS A O 1
ATOM 610 N N . GLN A 1 75 ? -28.944 11.711 24.186 1.00 95.25 75 GLN A N 1
ATOM 611 C CA . GLN A 1 75 ? -28.699 10.288 23.956 1.00 95.25 75 GLN A CA 1
ATOM 612 C C . GLN A 1 75 ? -28.179 10.028 22.538 1.00 95.25 75 GLN A C 1
ATOM 614 O O . GLN A 1 75 ? -27.230 9.261 22.364 1.00 95.25 75 GLN A O 1
ATOM 619 N N . GLU A 1 76 ? -28.749 10.680 21.525 1.00 93.94 76 GLU A N 1
ATOM 620 C CA . GLU A 1 76 ? -28.262 10.608 20.146 1.00 93.94 76 GLU A CA 1
ATOM 621 C C . GLU A 1 76 ? -26.830 11.127 20.023 1.00 93.94 76 GLU A C 1
ATOM 623 O O . GLU A 1 76 ? -25.991 10.481 19.388 1.00 93.94 76 GLU A O 1
ATOM 628 N N . GLU A 1 77 ? -26.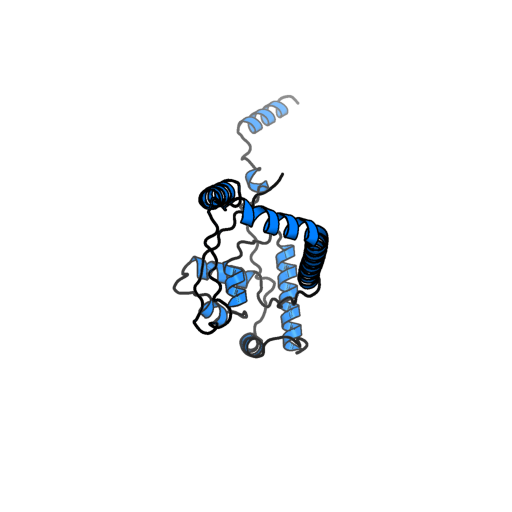519 12.240 20.690 1.00 95.12 77 GLU A N 1
ATOM 629 C CA . GLU A 1 77 ? -25.178 12.814 20.722 1.00 95.12 77 GLU A CA 1
ATOM 630 C C . GLU A 1 77 ? -24.172 11.839 21.359 1.00 95.12 77 GLU A C 1
ATOM 632 O O . GLU A 1 77 ? -23.087 11.631 20.805 1.00 95.12 77 GLU A O 1
ATOM 637 N N . SER A 1 78 ? -24.534 11.176 22.468 1.00 94.56 78 SER A N 1
ATOM 638 C CA . SER A 1 78 ? -23.696 10.136 23.094 1.00 94.56 78 SER A CA 1
ATOM 639 C C . SER A 1 78 ? -23.477 8.951 22.158 1.00 94.56 78 SER A C 1
ATOM 641 O O . SER A 1 78 ? -22.334 8.594 21.870 1.00 94.56 78 SER A O 1
ATOM 643 N N . ARG A 1 79 ? -24.554 8.402 21.578 1.00 96.12 79 ARG A N 1
ATOM 644 C CA . ARG A 1 79 ? -24.485 7.283 20.622 1.00 96.12 79 ARG A CA 1
ATOM 645 C C . ARG A 1 79 ? -23.620 7.629 19.414 1.00 96.12 79 ARG A C 1
ATOM 647 O O . ARG A 1 79 ? -22.874 6.786 18.914 1.00 96.12 79 ARG A O 1
ATOM 654 N N . HIS A 1 80 ? -23.709 8.862 18.920 1.00 94.25 80 HIS A N 1
ATOM 655 C CA . HIS A 1 80 ? -22.888 9.327 17.810 1.00 94.25 80 HIS A CA 1
ATOM 656 C C . HIS A 1 80 ? -21.410 9.422 18.209 1.00 94.25 80 HIS A C 1
ATOM 658 O O . HIS A 1 80 ? -20.549 8.908 17.491 1.00 94.25 80 HIS A O 1
ATOM 664 N N . ARG A 1 81 ? -21.105 10.008 19.374 1.00 96.81 81 ARG A N 1
ATOM 665 C CA . ARG A 1 81 ? -19.738 10.087 19.915 1.00 96.81 81 ARG A CA 1
ATOM 666 C C . ARG A 1 81 ? -19.133 8.699 20.122 1.00 96.81 81 ARG A C 1
ATOM 668 O O . ARG A 1 81 ? -17.998 8.474 19.707 1.00 96.81 81 ARG A O 1
ATOM 675 N N . GLU A 1 82 ? -19.892 7.764 20.683 1.00 97.12 82 GLU A N 1
ATOM 676 C CA . GLU A 1 82 ? -19.481 6.371 20.888 1.00 97.12 82 GLU A CA 1
ATOM 677 C C . GLU A 1 82 ? -19.190 5.665 19.563 1.00 97.12 82 GLU A C 1
ATOM 679 O O . GLU A 1 82 ? -18.134 5.050 19.417 1.00 97.12 82 GLU A O 1
ATOM 684 N N . LYS A 1 83 ? -20.063 5.813 18.555 1.00 97.19 83 LYS A N 1
ATOM 685 C CA . LYS A 1 83 ? -19.817 5.275 17.208 1.00 97.19 83 LYS A CA 1
ATOM 686 C C . LYS A 1 83 ? -18.531 5.844 16.619 1.00 97.19 83 LYS A C 1
ATOM 688 O O . LYS A 1 83 ? -17.692 5.083 16.146 1.00 97.19 83 LYS A O 1
ATOM 693 N N . VAL A 1 84 ? -18.348 7.165 16.653 1.00 96.62 84 VAL A N 1
ATOM 694 C CA . VAL A 1 84 ? -17.135 7.817 16.134 1.00 96.62 84 VAL A CA 1
ATOM 695 C C . VAL A 1 84 ? -15.891 7.318 16.873 1.00 96.62 84 VAL A C 1
ATOM 697 O O . VAL A 1 84 ? -14.909 6.945 16.229 1.00 96.62 84 VAL A O 1
ATOM 700 N N . ALA A 1 85 ? -15.934 7.239 18.204 1.00 96.38 85 ALA A N 1
ATOM 701 C CA . ALA A 1 85 ? -14.843 6.714 19.020 1.00 96.38 85 ALA A CA 1
ATOM 702 C C . ALA A 1 85 ? -14.529 5.248 18.683 1.00 96.38 85 ALA A C 1
ATOM 704 O O . ALA A 1 85 ? -13.357 4.892 18.534 1.00 96.38 85 ALA A O 1
ATOM 705 N N . TYR A 1 86 ? -15.555 4.418 18.487 1.00 95.75 86 TYR A N 1
ATOM 706 C CA . TYR A 1 86 ? -15.416 3.034 18.047 1.00 95.75 86 TYR A CA 1
ATOM 707 C C . TYR A 1 86 ? -14.743 2.948 16.673 1.00 95.75 86 TYR A C 1
ATOM 709 O O . TYR A 1 86 ? -13.753 2.235 16.531 1.00 95.75 86 TYR A O 1
ATOM 717 N N . TRP A 1 87 ? -15.199 3.717 15.678 1.00 94.19 87 TRP A N 1
ATOM 718 C CA . TRP A 1 87 ? -14.593 3.741 14.340 1.00 94.19 87 TRP A CA 1
ATOM 719 C C . TRP A 1 87 ? -13.134 4.195 14.375 1.00 94.19 87 TRP A C 1
ATOM 721 O O . TRP A 1 87 ? -12.280 3.574 13.742 1.00 94.19 87 TRP A O 1
ATOM 731 N N . ILE A 1 88 ? -12.827 5.239 15.148 1.00 92.75 88 ILE A N 1
ATOM 732 C CA . ILE A 1 88 ? -11.460 5.734 15.334 1.00 92.75 88 ILE A CA 1
ATOM 733 C C . ILE A 1 88 ? -10.585 4.666 15.986 1.00 92.75 88 ILE A C 1
ATOM 735 O O . ILE A 1 88 ? -9.455 4.460 15.553 1.00 92.75 88 ILE A O 1
ATOM 739 N N . THR A 1 89 ? -11.081 3.995 17.023 1.00 95.19 89 THR A N 1
ATOM 740 C CA . THR A 1 89 ? -10.338 2.958 17.752 1.00 95.19 89 THR A CA 1
ATOM 741 C C . THR A 1 89 ? -10.116 1.736 16.866 1.00 95.19 89 THR A C 1
ATOM 743 O O . THR A 1 89 ? -8.986 1.260 16.748 1.00 95.19 89 THR A O 1
ATOM 746 N N . ARG A 1 90 ? -11.159 1.289 16.157 1.00 92.81 90 ARG A N 1
ATOM 747 C CA . ARG A 1 90 ? -11.099 0.215 15.162 1.00 92.81 90 ARG A CA 1
ATOM 748 C C . ARG A 1 90 ? -10.041 0.510 14.108 1.00 92.81 90 ARG A C 1
ATOM 750 O O . ARG A 1 90 ? -9.137 -0.292 13.904 1.00 92.81 90 ARG A O 1
ATOM 757 N N . GLU A 1 91 ? -10.112 1.684 13.491 1.00 88.06 91 GLU A N 1
ATOM 758 C CA . GLU A 1 91 ? -9.152 2.075 12.470 1.00 88.06 91 GLU A CA 1
ATOM 759 C C . GLU A 1 91 ? -7.760 2.273 13.075 1.00 88.06 91 GLU A C 1
ATOM 761 O O . GLU A 1 91 ? -6.793 1.873 12.467 1.00 88.06 91 GLU A O 1
ATOM 766 N N . LYS A 1 92 ? -7.574 2.835 14.269 1.00 89.06 92 LYS A N 1
ATOM 767 C CA . LYS A 1 92 ? -6.218 3.040 14.815 1.00 89.06 92 LYS A CA 1
ATOM 768 C C . LYS A 1 92 ? -5.513 1.736 15.186 1.00 89.06 92 LYS A C 1
ATOM 770 O O . LYS A 1 92 ? -4.333 1.592 14.869 1.00 89.06 92 LYS A O 1
ATOM 775 N N . TYR A 1 93 ? -6.213 0.822 15.851 1.00 88.75 93 TYR A N 1
ATOM 776 C CA . TYR A 1 93 ? -5.583 -0.319 16.520 1.00 88.75 93 TYR A CA 1
ATOM 777 C C . TYR A 1 93 ? -5.807 -1.654 15.808 1.00 88.75 93 TYR A C 1
ATOM 779 O O . TYR A 1 93 ? -4.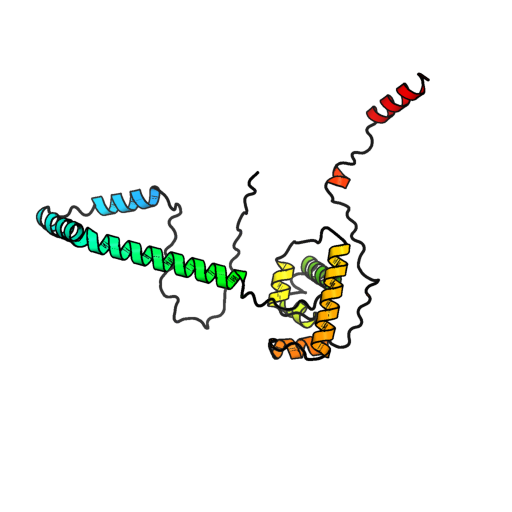950 -2.527 15.888 1.00 88.75 93 TYR A O 1
ATOM 787 N N . PHE A 1 94 ? -6.899 -1.806 15.056 1.00 84.12 94 PHE A N 1
ATOM 788 C CA . PHE A 1 94 ? -7.284 -3.079 14.436 1.00 84.12 94 PHE A CA 1
ATOM 789 C C . PHE A 1 94 ? -7.053 -3.099 12.917 1.00 84.12 94 PHE A C 1
ATOM 791 O O . PHE A 1 94 ? -7.731 -3.825 12.188 1.00 84.12 94 PHE A O 1
ATOM 798 N N . LYS A 1 95 ? -6.083 -2.322 12.405 1.00 78.50 95 LYS A N 1
ATOM 799 C CA . LYS A 1 95 ? -5.706 -2.393 10.983 1.00 78.50 95 LYS A CA 1
ATOM 800 C C . LYS A 1 95 ? -5.066 -3.743 10.684 1.00 78.50 95 LYS A C 1
ATOM 802 O O . LYS A 1 95 ? -3.883 -3.944 10.961 1.00 78.50 95 LYS A O 1
ATOM 807 N N . GLN A 1 96 ? -5.801 -4.632 10.025 1.00 75.31 96 GLN A N 1
ATOM 808 C CA . GLN A 1 96 ? -5.196 -5.792 9.379 1.00 75.31 96 GLN A CA 1
ATOM 809 C C . GLN A 1 96 ? -4.388 -5.311 8.174 1.00 75.31 96 GLN A C 1
ATOM 811 O O . GLN A 1 96 ? -4.906 -5.006 7.099 1.00 75.31 96 GLN A O 1
ATOM 816 N N . LYS A 1 97 ? -3.082 -5.146 8.383 1.00 73.81 97 LYS A N 1
ATOM 817 C CA . LYS A 1 97 ? -2.181 -4.697 7.331 1.00 73.81 97 LYS A CA 1
ATOM 818 C C . LYS A 1 97 ? -1.871 -5.865 6.404 1.00 73.81 97 LYS A C 1
ATOM 820 O O . LYS A 1 97 ? -1.092 -6.740 6.768 1.00 73.81 97 LYS A O 1
ATOM 825 N N . GLN A 1 98 ? -2.401 -5.811 5.183 1.00 80.38 98 GLN A N 1
ATOM 826 C CA . GLN A 1 98 ? -2.000 -6.725 4.114 1.00 80.38 98 GLN A CA 1
ATOM 827 C C . GLN A 1 98 ? -0.471 -6.695 3.941 1.00 80.38 98 GLN A C 1
ATOM 829 O O . GLN A 1 98 ? 0.156 -5.625 3.836 1.00 80.38 98 GLN A O 1
ATOM 834 N N . LEU A 1 99 ? 0.140 -7.881 3.963 1.00 86.19 99 LEU A N 1
ATOM 835 C CA . LEU A 1 99 ? 1.575 -8.037 3.770 1.00 86.19 99 LEU A CA 1
ATOM 836 C C . LEU A 1 99 ? 1.956 -7.582 2.359 1.00 86.19 99 LEU A C 1
ATOM 838 O O . LEU A 1 99 ? 1.224 -7.770 1.395 1.00 86.19 99 LEU A O 1
ATOM 842 N N . ASN A 1 100 ? 3.107 -6.920 2.246 1.00 89.38 100 ASN A N 1
ATOM 843 C CA . ASN A 1 100 ? 3.607 -6.467 0.952 1.00 89.38 100 ASN A CA 1
ATOM 844 C C . ASN A 1 100 ? 4.570 -7.513 0.406 1.00 89.38 100 ASN A C 1
ATOM 846 O O . ASN A 1 100 ? 5.592 -7.777 1.041 1.00 89.38 100 ASN A O 1
ATOM 850 N N . PHE A 1 101 ? 4.267 -8.029 -0.778 1.00 91.06 101 PHE A N 1
ATOM 851 C CA . PHE A 1 101 ? 5.115 -8.980 -1.485 1.00 91.06 101 PHE A CA 1
ATOM 852 C C . PHE A 1 101 ? 5.837 -8.373 -2.689 1.00 91.06 101 PHE A C 1
ATOM 854 O O . PHE A 1 101 ? 6.624 -9.081 -3.307 1.00 91.06 101 PHE A O 1
ATOM 861 N N . LEU A 1 102 ? 5.602 -7.091 -2.999 1.00 92.25 102 LEU A N 1
ATOM 862 C CA . LEU A 1 102 ? 6.249 -6.397 -4.114 1.00 92.25 102 LEU A CA 1
ATOM 863 C C . LEU A 1 102 ? 7.413 -5.526 -3.656 1.00 92.25 102 LEU A C 1
ATOM 865 O O . LEU A 1 102 ? 7.242 -4.681 -2.758 1.00 92.25 102 LEU A O 1
ATOM 869 N N . THR A 1 103 ? 8.546 -5.681 -4.332 1.00 91.75 103 THR A N 1
ATOM 870 C CA . THR A 1 103 ? 9.719 -4.812 -4.203 1.00 91.75 103 THR A CA 1
ATOM 871 C C . THR A 1 103 ? 9.442 -3.428 -4.783 1.00 91.75 103 THR A C 1
ATOM 873 O O . THR A 1 103 ? 8.415 -3.170 -5.421 1.00 91.75 103 THR A O 1
ATOM 876 N N . TRP A 1 104 ? 10.342 -2.485 -4.519 1.00 89.62 104 TRP A N 1
ATOM 877 C CA . TRP A 1 104 ? 10.237 -1.152 -5.099 1.00 89.62 104 TRP A CA 1
ATOM 878 C C . TRP A 1 104 ? 10.358 -1.159 -6.630 1.00 89.62 104 TRP A C 1
ATOM 880 O O . TRP A 1 104 ? 9.574 -0.482 -7.295 1.00 89.62 104 TRP A O 1
ATOM 890 N N . SER A 1 105 ? 11.290 -1.942 -7.183 1.00 88.31 105 SER A N 1
ATOM 891 C CA . SER A 1 105 ? 11.504 -2.046 -8.632 1.00 88.31 105 SER A CA 1
ATOM 892 C C . SER A 1 105 ? 10.276 -2.600 -9.354 1.00 88.31 105 SER A C 1
ATOM 894 O O . SER A 1 105 ? 9.833 -2.002 -10.330 1.00 88.31 105 SER A O 1
ATOM 896 N N . GLU A 1 106 ? 9.660 -3.660 -8.823 1.00 91.12 106 GLU A N 1
ATOM 897 C CA . GLU A 1 106 ? 8.425 -4.246 -9.367 1.00 91.12 106 GLU A CA 1
ATOM 898 C C . GLU A 1 106 ? 7.284 -3.213 -9.387 1.00 91.12 106 GLU A C 1
ATOM 900 O O . GLU A 1 106 ? 6.547 -3.097 -10.364 1.00 91.12 106 GLU A O 1
ATOM 905 N N . LYS A 1 107 ? 7.156 -2.394 -8.333 1.00 91.75 107 LYS A N 1
ATOM 906 C CA . LYS A 1 107 ? 6.142 -1.326 -8.287 1.00 91.75 107 LYS A CA 1
ATOM 907 C C . LYS A 1 107 ? 6.369 -0.251 -9.344 1.00 91.75 107 LYS A C 1
ATOM 909 O O . LYS A 1 107 ? 5.393 0.288 -9.862 1.00 91.75 107 LYS A O 1
ATOM 914 N N . GLU A 1 108 ? 7.622 0.093 -9.624 1.00 90.69 108 GLU A N 1
ATOM 915 C CA . GLU A 1 108 ? 7.946 1.061 -10.671 1.00 90.69 108 GLU A CA 1
ATOM 916 C C . GLU A 1 108 ? 7.694 0.475 -12.059 1.00 90.69 108 GLU A C 1
ATOM 918 O O . GLU A 1 108 ? 7.101 1.147 -12.896 1.00 90.69 108 GLU A O 1
ATOM 923 N N . GLN A 1 109 ? 8.032 -0.798 -12.270 1.00 91.38 109 GLN A N 1
ATOM 924 C CA . GLN A 1 109 ? 7.735 -1.507 -13.511 1.00 91.38 109 GLN A CA 1
ATOM 925 C C . GLN A 1 109 ? 6.228 -1.535 -13.797 1.00 91.38 109 GLN A C 1
ATOM 927 O O . GLN A 1 109 ? 5.812 -1.208 -14.902 1.00 91.38 109 GLN A O 1
ATOM 932 N N . ILE A 1 110 ? 5.395 -1.828 -12.792 1.00 93.81 110 ILE A N 1
ATOM 933 C CA . ILE A 1 110 ? 3.929 -1.776 -12.925 1.00 93.81 110 ILE A CA 1
ATOM 934 C C . ILE A 1 110 ? 3.457 -0.382 -13.352 1.00 93.81 110 ILE A C 1
ATOM 936 O O . ILE A 1 110 ? 2.630 -0.253 -14.255 1.00 93.81 110 ILE A O 1
ATOM 940 N N . ARG A 1 111 ? 3.978 0.672 -12.709 1.00 92.31 111 ARG A N 1
ATOM 941 C CA . ARG A 1 111 ? 3.634 2.057 -13.064 1.00 92.31 111 ARG A CA 1
ATOM 942 C C . ARG A 1 111 ? 4.053 2.392 -14.488 1.00 92.31 111 ARG A C 1
ATOM 944 O O . ARG A 1 111 ? 3.287 3.040 -15.193 1.00 92.31 111 ARG A O 1
ATOM 951 N N . PHE A 1 112 ? 5.247 1.969 -14.890 1.00 92.25 112 PHE A N 1
ATOM 952 C CA . PHE A 1 112 ? 5.778 2.204 -16.224 1.00 92.25 112 PHE A CA 1
ATOM 953 C C . PHE A 1 112 ? 4.910 1.530 -17.293 1.00 92.25 112 PHE A C 1
ATOM 955 O O . PHE A 1 112 ? 4.421 2.219 -18.184 1.00 92.25 112 PHE A O 1
ATOM 962 N N . LEU A 1 113 ? 4.615 0.235 -17.136 1.00 93.81 113 LEU A N 1
ATOM 963 C CA . LEU A 1 113 ? 3.800 -0.538 -18.082 1.00 93.81 113 LEU A CA 1
ATOM 964 C C . LEU A 1 113 ? 2.403 0.063 -18.276 1.00 93.81 113 LEU A C 1
ATOM 966 O O . LEU A 1 113 ? 1.953 0.258 -19.402 1.00 93.81 113 LEU A O 1
ATOM 970 N N . HIS A 1 114 ? 1.729 0.420 -17.179 1.00 93.56 114 HIS A N 1
ATOM 971 C CA . HIS A 1 114 ? 0.405 1.036 -17.261 1.00 93.56 114 HIS A CA 1
ATOM 972 C C . HIS A 1 114 ? 0.460 2.464 -17.830 1.00 93.56 114 HIS A C 1
ATOM 974 O O . HIS A 1 114 ? -0.506 2.938 -18.429 1.00 93.56 114 HIS A O 1
ATOM 980 N N . ARG A 1 115 ? 1.557 3.198 -17.613 1.00 91.56 115 ARG A N 1
ATOM 981 C CA . ARG A 1 115 ? 1.719 4.547 -18.165 1.00 91.56 115 ARG A CA 1
ATOM 982 C C . ARG A 1 115 ? 1.922 4.518 -19.678 1.00 91.56 115 ARG A C 1
ATOM 984 O O . ARG A 1 115 ? 1.432 5.422 -20.344 1.00 91.56 115 ARG A O 1
ATOM 991 N N . GLU A 1 116 ? 2.653 3.528 -20.179 1.00 93.62 116 GLU A N 1
ATOM 992 C CA . GLU A 1 116 ? 2.926 3.358 -21.606 1.00 93.62 116 GLU A CA 1
ATOM 993 C C . GLU A 1 116 ? 1.675 2.888 -22.359 1.00 93.62 116 GLU A C 1
ATOM 995 O O . GLU A 1 116 ? 1.230 3.574 -23.277 1.00 93.62 116 GLU A O 1
ATOM 1000 N N . SER A 1 117 ? 1.049 1.799 -21.899 1.00 92.88 117 SER A N 1
ATOM 1001 C CA . SER A 1 117 ? -0.136 1.223 -22.545 1.00 92.88 117 SER A CA 1
ATOM 1002 C C . SER A 1 117 ? -1.190 0.786 -21.520 1.00 92.88 117 SER A C 1
ATOM 1004 O O . SER A 1 117 ? -1.222 -0.381 -21.123 1.00 92.88 117 SER A O 1
ATOM 1006 N N . PRO A 1 118 ? -2.110 1.677 -21.101 1.00 92.50 118 PRO A N 1
ATOM 1007 C CA . PRO A 1 118 ? -3.164 1.319 -20.148 1.00 92.50 118 PRO A CA 1
ATOM 1008 C C . PRO A 1 118 ? -4.193 0.331 -20.723 1.00 92.50 118 PRO A C 1
ATOM 1010 O O . PRO A 1 118 ? -4.831 -0.388 -19.959 1.00 92.50 118 PRO A O 1
ATOM 1013 N N . ALA A 1 119 ? -4.362 0.291 -22.051 1.00 93.44 119 ALA A N 1
ATOM 1014 C CA . ALA A 1 119 ? -5.270 -0.641 -22.722 1.00 93.44 119 ALA A CA 1
ATOM 1015 C C . ALA A 1 119 ? -4.722 -2.078 -22.723 1.00 93.44 119 ALA A C 1
ATOM 1017 O O . ALA A 1 119 ? -5.458 -3.019 -22.437 1.00 93.44 119 ALA A O 1
ATOM 1018 N N . ASP A 1 120 ? -3.422 -2.235 -22.987 1.00 93.19 120 ASP A N 1
ATOM 1019 C CA . ASP A 1 120 ? -2.770 -3.547 -23.057 1.00 93.19 120 ASP A CA 1
ATOM 1020 C C . ASP A 1 120 ? -2.425 -4.113 -21.678 1.00 93.19 120 ASP A C 1
ATOM 1022 O O . ASP A 1 120 ? -2.283 -5.332 -21.534 1.00 93.19 120 ASP A O 1
ATOM 1026 N N . TRP A 1 121 ? -2.282 -3.237 -20.677 1.00 93.88 121 TRP A N 1
ATOM 1027 C CA . TRP A 1 121 ? -1.929 -3.571 -19.296 1.00 93.88 121 TRP A CA 1
ATOM 1028 C C . TRP A 1 121 ? -3.009 -3.123 -18.298 1.00 93.88 121 TRP A C 1
ATOM 1030 O O . TRP A 1 121 ? -2.751 -2.261 -17.449 1.00 93.88 121 TRP A O 1
ATOM 1040 N N . PRO A 1 122 ? -4.217 -3.720 -18.347 1.00 94.38 122 PRO A N 1
ATOM 1041 C CA . PRO A 1 122 ? -5.222 -3.501 -17.317 1.00 94.38 122 PRO A CA 1
ATOM 1042 C C . PRO A 1 122 ? -4.757 -4.072 -15.968 1.00 94.38 122 PRO A C 1
ATOM 1044 O O . PRO A 1 122 ? -3.891 -4.948 -15.894 1.00 94.38 122 PRO A O 1
ATOM 1047 N N . ALA A 1 123 ? -5.365 -3.597 -14.877 1.00 94.56 123 ALA A N 1
ATOM 1048 C CA . ALA A 1 123 ? -5.003 -4.009 -13.516 1.00 94.56 123 ALA A CA 1
ATOM 1049 C C . ALA A 1 123 ? -5.112 -5.529 -13.280 1.00 94.56 123 ALA A C 1
ATOM 1051 O O . ALA A 1 123 ? -4.349 -6.065 -12.481 1.00 94.56 123 ALA A O 1
ATOM 1052 N N . GLU A 1 124 ? -6.028 -6.204 -13.977 1.00 94.56 124 GLU A N 1
ATOM 1053 C CA . GLU A 1 124 ? -6.236 -7.658 -13.910 1.00 94.56 124 GLU A CA 1
ATOM 1054 C C . GLU A 1 124 ? -5.047 -8.420 -14.502 1.00 94.56 124 GLU A C 1
ATOM 1056 O O . GLU A 1 124 ? -4.415 -9.216 -13.814 1.00 94.56 124 GLU A O 1
ATOM 1061 N N . LYS A 1 125 ? -4.638 -8.073 -15.727 1.00 94.81 125 LYS A N 1
ATOM 1062 C CA . LYS A 1 125 ? -3.469 -8.672 -16.389 1.00 94.81 125 LYS A CA 1
ATOM 1063 C C . LYS A 1 125 ? -2.175 -8.434 -15.610 1.00 94.81 125 LYS A C 1
ATOM 1065 O O . LYS A 1 125 ? -1.312 -9.302 -15.532 1.00 94.81 125 LYS A O 1
ATOM 1070 N N . LEU A 1 126 ? -2.039 -7.256 -14.999 1.00 94.75 126 LEU A N 1
ATOM 1071 C CA . LEU A 1 126 ? -0.912 -6.967 -14.114 1.00 94.75 126 LEU A CA 1
ATOM 1072 C C . LEU A 1 126 ? -0.950 -7.839 -12.845 1.00 94.75 126 LEU A C 1
ATOM 1074 O O . LEU A 1 126 ? 0.102 -8.223 -12.341 1.00 94.75 126 LEU A O 1
ATOM 1078 N N . ALA A 1 127 ? -2.128 -8.178 -12.319 1.00 94.50 127 ALA A N 1
ATOM 1079 C CA . ALA A 1 127 ? -2.241 -9.064 -11.157 1.00 94.50 127 ALA A CA 1
ATOM 1080 C C . ALA A 1 127 ? -1.793 -10.484 -11.482 1.00 94.50 127 ALA A C 1
ATOM 1082 O O . ALA A 1 127 ? -1.159 -11.122 -10.652 1.00 94.50 127 ALA A O 1
ATOM 1083 N N . GLU A 1 128 ? -2.027 -10.950 -12.704 1.00 92.50 128 GLU A N 1
ATOM 1084 C CA . GLU A 1 128 ? -1.552 -12.258 -13.153 1.00 92.50 128 GLU A CA 1
ATOM 1085 C C . GLU A 1 128 ? -0.028 -12.322 -13.271 1.00 92.50 128 GLU A C 1
ATOM 1087 O O . GLU A 1 128 ? 0.575 -13.329 -12.902 1.00 92.50 128 GLU A O 1
ATOM 1092 N N . SER A 1 129 ? 0.608 -11.252 -13.762 1.00 92.38 129 SER A N 1
ATOM 1093 C CA . SER A 1 129 ? 2.058 -11.222 -13.983 1.00 92.38 129 SER A CA 1
ATOM 1094 C C . SER A 1 129 ? 2.871 -10.924 -12.723 1.00 92.38 129 SER A C 1
ATOM 1096 O O . SER A 1 129 ? 4.066 -11.217 -12.681 1.00 92.38 129 SER A O 1
ATOM 1098 N N . PHE A 1 130 ? 2.257 -10.308 -11.711 1.00 93.19 130 PHE A N 1
ATOM 1099 C CA . PHE A 1 130 ? 2.935 -9.875 -10.492 1.00 93.19 130 PHE A CA 1
ATOM 1100 C C . PHE A 1 130 ? 2.406 -10.603 -9.245 1.00 93.19 130 PHE A C 1
ATOM 1102 O O . PHE A 1 130 ? 1.253 -11.014 -9.182 1.00 93.19 130 PHE A O 1
ATOM 1109 N N . PRO A 1 131 ? 3.222 -10.711 -8.185 1.00 91.81 131 PRO A N 1
ATOM 1110 C CA . PRO A 1 131 ? 2.850 -11.352 -6.922 1.00 91.81 131 PRO A CA 1
ATOM 1111 C C . PRO A 1 131 ? 1.946 -10.453 -6.050 1.00 91.81 131 PRO A C 1
ATOM 1113 O O . PRO A 1 131 ? 2.283 -10.130 -4.906 1.00 91.81 131 PRO A O 1
ATOM 1116 N N . ALA A 1 132 ? 0.830 -9.975 -6.599 1.00 91.94 132 ALA A N 1
ATOM 1117 C CA . ALA A 1 132 ? -0.131 -9.109 -5.925 1.00 91.94 132 ALA A CA 1
ATOM 1118 C C . ALA A 1 132 ? -1.563 -9.387 -6.369 1.00 91.94 132 ALA A C 1
ATOM 1120 O O . ALA A 1 132 ? -1.819 -9.777 -7.498 1.00 91.94 132 ALA A O 1
ATOM 1121 N N . ASP A 1 133 ? -2.484 -9.065 -5.469 1.00 92.38 133 ASP A N 1
ATOM 1122 C CA . ASP A 1 133 ? -3.908 -8.980 -5.761 1.00 92.38 133 ASP A CA 1
ATOM 1123 C C . ASP A 1 133 ? -4.248 -7.732 -6.608 1.00 92.38 133 ASP A C 1
ATOM 1125 O O . ASP A 1 133 ? -3.589 -6.684 -6.506 1.00 92.38 133 ASP A O 1
ATOM 1129 N N . VAL A 1 134 ? -5.334 -7.814 -7.377 1.00 93.62 134 VAL A N 1
ATOM 1130 C CA . VAL A 1 134 ? -5.886 -6.745 -8.223 1.00 93.62 134 VAL A CA 1
ATOM 1131 C C . VAL A 1 134 ? -6.127 -5.478 -7.404 1.00 93.62 134 VAL A C 1
ATOM 1133 O O . VAL A 1 134 ? -5.749 -4.378 -7.819 1.00 93.62 134 VAL A O 1
ATOM 1136 N N . VAL A 1 135 ? -6.676 -5.607 -6.190 1.00 92.06 135 VAL A N 1
ATOM 1137 C CA . VAL A 1 135 ? -6.931 -4.460 -5.301 1.00 92.06 135 VAL A CA 1
ATOM 1138 C C . VAL A 1 135 ? -5.623 -3.762 -4.921 1.00 92.06 135 VAL A C 1
ATOM 1140 O O . VAL A 1 135 ? -5.561 -2.532 -4.816 1.00 92.06 135 VAL A O 1
ATOM 1143 N N . THR A 1 136 ? -4.553 -4.531 -4.724 1.00 91.94 136 THR A N 1
ATOM 1144 C CA . THR A 1 136 ? -3.228 -3.990 -4.401 1.00 91.94 136 THR A CA 1
ATOM 1145 C C . THR A 1 136 ? -2.633 -3.247 -5.593 1.00 91.94 136 THR A C 1
ATOM 1147 O O . THR A 1 136 ? -2.092 -2.154 -5.416 1.00 91.94 136 THR A O 1
ATOM 1150 N N . ILE A 1 137 ? -2.789 -3.773 -6.806 1.00 94.12 137 ILE A N 1
ATOM 1151 C CA . ILE A 1 137 ? -2.312 -3.119 -8.030 1.00 94.12 137 ILE A CA 1
ATOM 1152 C C . ILE A 1 137 ? -3.080 -1.832 -8.305 1.00 94.12 137 ILE A C 1
ATOM 1154 O O . ILE A 1 137 ? -2.460 -0.793 -8.527 1.00 94.12 137 ILE A O 1
ATOM 1158 N N . GLN A 1 138 ? -4.405 -1.834 -8.163 1.00 94.19 138 GLN A N 1
ATOM 1159 C CA . GLN A 1 138 ? -5.200 -0.609 -8.275 1.00 94.19 138 GLN A CA 1
ATOM 1160 C C . GLN A 1 138 ? -4.743 0.470 -7.281 1.00 94.19 138 GLN A C 1
ATOM 1162 O O . GLN A 1 138 ? -4.694 1.652 -7.627 1.00 94.19 138 GLN A O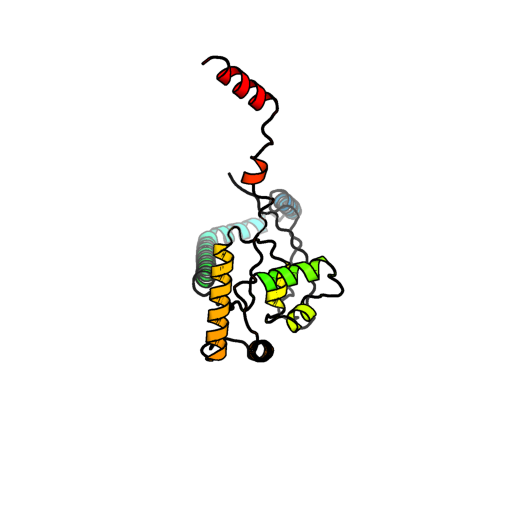 1
ATOM 1167 N N . LYS A 1 139 ? -4.377 0.089 -6.047 1.00 92.62 139 LYS A N 1
ATOM 1168 C CA . LYS A 1 139 ? -3.804 1.025 -5.062 1.00 92.62 139 LYS A CA 1
ATOM 1169 C C . LYS A 1 139 ? -2.460 1.585 -5.529 1.00 92.62 139 LYS A C 1
ATOM 1171 O O . LYS A 1 139 ? -2.224 2.776 -5.348 1.00 92.62 139 LYS A O 1
ATOM 1176 N N . ILE A 1 140 ? -1.598 0.757 -6.124 1.00 92.44 140 ILE A N 1
ATOM 1177 C CA . ILE A 1 140 ? -0.294 1.186 -6.649 1.00 92.44 140 ILE A CA 1
ATOM 1178 C C . ILE A 1 140 ? -0.483 2.191 -7.786 1.00 92.44 140 ILE A C 1
ATOM 1180 O O . ILE A 1 140 ? 0.131 3.255 -7.741 1.00 92.44 140 ILE A O 1
ATOM 1184 N N . LEU A 1 141 ? -1.367 1.892 -8.741 1.00 92.50 141 LEU A N 1
ATOM 1185 C CA . LEU A 1 141 ? -1.663 2.752 -9.891 1.00 92.50 141 LEU A CA 1
ATOM 1186 C C . LEU A 1 141 ? -2.267 4.100 -9.472 1.00 92.50 141 LEU A C 1
ATOM 1188 O O . LEU A 1 141 ? -1.909 5.139 -10.017 1.00 92.50 141 LEU A O 1
ATOM 1192 N N . LYS A 1 142 ? -3.139 4.107 -8.455 1.00 91.19 142 LYS A N 1
ATOM 1193 C CA . LYS A 1 142 ? -3.703 5.345 -7.887 1.00 91.19 142 LYS A CA 1
ATOM 1194 C C . LYS A 1 142 ? -2.684 6.148 -7.074 1.00 91.19 142 LYS A C 1
ATOM 1196 O O . LYS A 1 142 ? -2.856 7.353 -6.896 1.00 91.19 142 LYS A O 1
ATOM 1201 N N . SER A 1 143 ? -1.651 5.502 -6.533 1.00 87.31 143 SER A N 1
ATOM 1202 C CA . SER A 1 143 ? -0.664 6.155 -5.677 1.00 87.31 143 SER A CA 1
ATOM 1203 C C . SER A 1 143 ? 0.472 6.779 -6.489 1.00 87.31 143 SER A C 1
ATOM 1205 O O . SER A 1 143 ? 1.249 6.088 -7.138 1.00 87.31 143 SER A O 1
ATOM 1207 N N . THR A 1 144 ? 0.641 8.092 -6.370 1.00 79.12 144 THR A N 1
ATOM 1208 C CA . THR A 1 144 ? 1.766 8.843 -6.958 1.00 79.12 144 THR A CA 1
ATOM 1209 C C . THR A 1 144 ? 2.948 8.993 -5.994 1.00 79.12 144 THR A C 1
ATOM 1211 O O . THR A 1 144 ? 3.837 9.819 -6.198 1.00 79.12 144 THR A O 1
ATOM 1214 N N . TRP A 1 145 ? 2.957 8.236 -4.892 1.00 77.44 145 TRP A N 1
ATOM 1215 C CA . TRP A 1 145 ? 3.964 8.389 -3.849 1.00 77.44 145 TRP A CA 1
ATOM 1216 C C . TRP A 1 145 ? 5.312 7.803 -4.284 1.00 77.44 145 TRP A C 1
ATOM 1218 O O . TRP A 1 145 ? 5.417 6.609 -4.567 1.00 77.44 145 TRP A O 1
ATOM 1228 N N . LEU A 1 146 ? 6.350 8.640 -4.252 1.00 79.94 146 LEU A N 1
ATOM 1229 C CA . LEU A 1 146 ? 7.735 8.263 -4.523 1.00 79.94 146 LEU A CA 1
ATOM 1230 C C . LEU A 1 146 ? 8.572 8.348 -3.229 1.00 79.94 146 LEU A C 1
ATOM 1232 O O . LEU A 1 146 ? 8.428 9.304 -2.456 1.00 79.94 146 LEU A O 1
ATOM 1236 N N . PRO A 1 147 ? 9.447 7.366 -2.946 1.00 78.69 147 PRO A N 1
ATOM 1237 C CA . PRO A 1 147 ? 10.323 7.371 -1.796 1.00 78.69 147 PRO A CA 1
ATOM 1238 C C . PRO A 1 147 ? 11.332 8.495 -1.951 1.00 78.69 147 PRO A C 1
ATOM 1240 O O . PRO A 1 147 ? 12.077 8.561 -2.921 1.00 78.69 147 PRO A O 1
ATOM 1243 N N . ALA A 1 148 ? 11.396 9.351 -0.936 1.00 74.81 148 ALA A N 1
ATOM 1244 C CA . ALA A 1 148 ? 12.405 10.392 -0.911 1.00 74.81 148 ALA A CA 1
ATOM 1245 C C . ALA A 1 148 ? 13.818 9.787 -0.877 1.00 74.81 148 ALA A C 1
ATOM 1247 O O . ALA A 1 148 ? 14.674 10.264 -1.604 1.00 74.81 148 ALA A O 1
ATOM 1248 N N . ASN A 1 149 ? 14.067 8.745 -0.069 1.00 82.12 149 ASN A N 1
ATOM 1249 C CA . ASN A 1 149 ? 15.413 8.254 0.268 1.00 82.12 149 ASN A CA 1
ATOM 1250 C C . ASN A 1 149 ? 15.652 6.803 -0.182 1.00 82.12 149 ASN A C 1
ATOM 1252 O O . ASN A 1 149 ? 14.815 5.941 0.080 1.00 82.12 149 ASN A O 1
ATOM 1256 N N . GLU A 1 150 ? 16.851 6.503 -0.685 1.00 84.75 150 GLU A N 1
ATOM 1257 C CA . GLU A 1 150 ? 17.288 5.141 -1.051 1.00 84.75 150 GLU A CA 1
ATOM 1258 C C . GLU A 1 150 ? 17.270 4.173 0.139 1.00 84.75 150 GLU A C 1
ATOM 1260 O O . GLU A 1 150 ? 16.753 3.065 0.041 1.00 84.75 150 GLU A O 1
ATOM 1265 N N . LYS A 1 151 ? 17.697 4.627 1.327 1.00 86.88 151 LYS A N 1
ATOM 1266 C CA . LYS A 1 151 ? 17.615 3.831 2.569 1.00 86.88 151 LYS A CA 1
ATOM 1267 C C . LYS A 1 151 ? 16.194 3.330 2.861 1.00 86.88 151 LYS A C 1
ATOM 1269 O O . LYS A 1 151 ? 16.013 2.284 3.481 1.00 86.88 151 LYS A O 1
ATOM 1274 N N . ARG A 1 152 ? 15.166 4.081 2.439 1.00 87.19 152 ARG A N 1
ATOM 1275 C CA . ARG A 1 152 ? 13.764 3.674 2.609 1.00 87.19 152 ARG A CA 1
ATOM 1276 C C . ARG A 1 152 ? 13.388 2.551 1.638 1.00 87.19 152 ARG A C 1
ATOM 1278 O O . ARG A 1 152 ? 12.603 1.695 2.035 1.00 87.19 152 ARG A O 1
ATOM 1285 N N . ILE A 1 153 ? 13.931 2.564 0.420 1.00 87.88 153 ILE A N 1
ATOM 1286 C CA . ILE A 1 153 ? 13.755 1.487 -0.562 1.00 87.88 153 ILE A CA 1
ATOM 1287 C C . ILE A 1 153 ? 14.373 0.202 -0.022 1.00 87.88 153 ILE A C 1
ATOM 1289 O O . ILE A 1 153 ? 13.651 -0.773 0.142 1.00 87.88 153 ILE A O 1
ATOM 1293 N N . LEU A 1 154 ? 15.643 0.246 0.394 1.00 89.38 154 LEU A N 1
ATOM 1294 C CA . LEU A 1 154 ? 16.343 -0.924 0.936 1.00 89.38 154 LEU A CA 1
ATOM 1295 C C . LEU A 1 154 ? 15.588 -1.546 2.116 1.00 89.38 154 LEU A C 1
ATOM 1297 O O . LEU A 1 154 ? 15.292 -2.735 2.117 1.00 89.38 154 LEU A O 1
ATOM 1301 N N . LYS A 1 155 ? 15.150 -0.723 3.078 1.00 90.81 155 LYS A N 1
ATOM 1302 C CA . LYS A 1 155 ? 14.343 -1.196 4.214 1.00 90.81 155 LYS A CA 1
ATOM 1303 C C . LYS A 1 155 ? 12.998 -1.800 3.786 1.00 90.81 155 LYS A C 1
ATOM 1305 O O . LYS A 1 155 ? 12.464 -2.676 4.470 1.00 90.81 155 LYS A O 1
ATOM 1310 N N . HIS A 1 156 ? 12.391 -1.287 2.714 1.00 90.12 156 HIS A N 1
ATOM 1311 C CA . HIS A 1 156 ? 11.152 -1.848 2.174 1.00 90.12 156 HIS A CA 1
ATOM 1312 C C . HIS A 1 156 ? 11.411 -3.209 1.532 1.00 90.12 156 HIS A C 1
ATOM 1314 O O . HIS A 1 156 ? 10.689 -4.151 1.854 1.00 90.12 156 HIS A O 1
ATOM 1320 N N . ASP A 1 157 ? 12.451 -3.324 0.714 1.00 90.94 157 ASP A N 1
ATOM 1321 C CA . ASP A 1 157 ? 12.811 -4.562 0.025 1.00 90.94 157 ASP A CA 1
ATOM 1322 C C . ASP A 1 157 ? 13.266 -5.649 1.016 1.00 90.94 157 ASP A C 1
ATOM 1324 O O . ASP A 1 157 ? 12.792 -6.782 0.935 1.00 90.94 157 ASP A O 1
ATOM 1328 N N . GLU A 1 158 ? 14.029 -5.298 2.059 1.00 91.38 158 GLU A N 1
ATOM 1329 C CA . GLU A 1 158 ? 14.343 -6.203 3.178 1.00 91.38 158 GLU A CA 1
ATOM 1330 C C . GLU A 1 158 ? 13.076 -6.761 3.842 1.00 91.38 158 GLU A C 1
ATOM 1332 O O . GLU A 1 158 ? 12.995 -7.940 4.194 1.00 91.38 158 GLU A O 1
ATOM 1337 N N . ARG A 1 159 ? 12.052 -5.921 4.038 1.00 91.94 159 ARG A N 1
ATOM 1338 C CA . ARG A 1 159 ? 10.783 -6.370 4.622 1.00 91.94 159 ARG A CA 1
ATOM 1339 C C . ARG A 1 159 ? 10.038 -7.306 3.674 1.00 91.94 159 ARG A C 1
ATOM 1341 O O . ARG A 1 159 ? 9.431 -8.263 4.144 1.00 91.94 159 ARG A O 1
ATOM 1348 N N . VAL A 1 160 ? 10.067 -7.035 2.372 1.00 91.88 160 VAL A N 1
ATOM 1349 C CA . VAL A 1 160 ? 9.472 -7.918 1.358 1.00 91.88 160 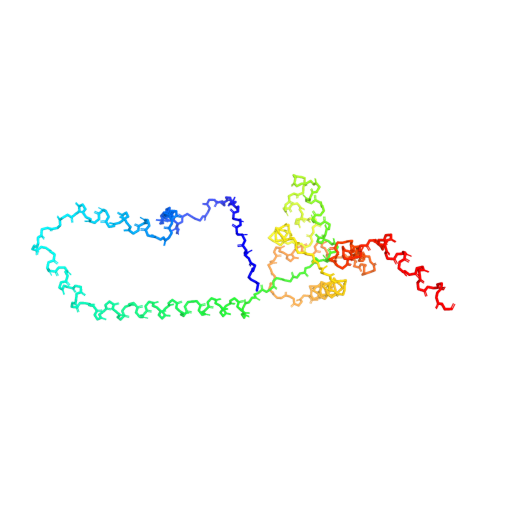VAL A CA 1
ATOM 1350 C C . VAL A 1 160 ? 10.154 -9.284 1.397 1.00 91.88 160 VAL A C 1
ATOM 1352 O O . VAL A 1 160 ? 9.463 -10.295 1.475 1.00 91.88 160 VAL A O 1
ATOM 1355 N N . GLN A 1 161 ? 11.486 -9.327 1.464 1.00 90.88 161 GLN A N 1
ATOM 1356 C CA . GLN A 1 161 ? 12.238 -10.575 1.595 1.00 90.88 161 GLN A CA 1
ATOM 1357 C C . GLN A 1 161 ? 11.842 -11.358 2.857 1.00 90.88 161 GLN A C 1
ATOM 1359 O O . GLN A 1 161 ? 11.538 -12.549 2.772 1.00 90.88 161 GLN A O 1
ATOM 1364 N N . ARG A 1 162 ? 11.745 -10.686 4.013 1.00 91.56 162 ARG A N 1
ATOM 1365 C CA . ARG A 1 162 ? 11.269 -11.313 5.262 1.00 91.56 162 ARG A CA 1
ATOM 1366 C C . ARG A 1 162 ? 9.843 -11.855 5.136 1.00 91.56 162 ARG A C 1
ATOM 1368 O O . ARG A 1 162 ? 9.558 -12.929 5.661 1.00 91.56 162 ARG A O 1
ATOM 1375 N N . ASN A 1 163 ? 8.957 -11.157 4.423 1.00 91.44 163 ASN A N 1
ATOM 1376 C CA . ASN A 1 163 ? 7.595 -11.635 4.171 1.00 91.44 163 ASN A CA 1
ATOM 1377 C C . ASN A 1 163 ? 7.602 -12.906 3.306 1.00 91.44 163 ASN A C 1
ATOM 1379 O O . ASN A 1 163 ? 6.878 -13.849 3.611 1.00 91.44 163 ASN A O 1
ATOM 1383 N N . TRP A 1 164 ? 8.454 -12.971 2.279 1.00 90.88 164 TRP A N 1
ATOM 1384 C CA . TRP A 1 164 ? 8.625 -14.169 1.448 1.00 90.88 164 TRP A CA 1
ATOM 1385 C C . TRP A 1 164 ? 9.235 -15.345 2.204 1.00 90.88 164 TRP A C 1
ATOM 1387 O O . TRP A 1 164 ? 8.857 -16.493 1.987 1.00 90.88 164 TRP A O 1
ATOM 1397 N N . GLU A 1 165 ? 10.168 -15.095 3.117 1.00 90.75 165 GLU A N 1
ATOM 1398 C CA . GLU A 1 165 ? 10.669 -16.125 4.030 1.00 90.75 165 GLU A CA 1
ATOM 1399 C C . GLU A 1 165 ? 9.580 -16.621 4.985 1.00 90.75 165 GLU A C 1
ATOM 1401 O O . GLU A 1 165 ? 9.470 -17.824 5.215 1.00 90.75 165 GLU A O 1
ATOM 1406 N N . ALA A 1 166 ? 8.749 -15.724 5.520 1.00 90.00 166 ALA A N 1
ATOM 1407 C CA . ALA A 1 166 ? 7.619 -16.097 6.367 1.00 90.00 166 ALA A CA 1
ATOM 1408 C C . ALA A 1 166 ? 6.563 -16.911 5.602 1.00 90.00 166 ALA A C 1
ATOM 1410 O O . ALA A 1 166 ? 6.035 -17.876 6.158 1.00 90.00 166 ALA A O 1
ATOM 1411 N N . PHE A 1 167 ? 6.312 -16.561 4.336 1.00 90.62 167 PHE A N 1
ATOM 1412 C CA . PHE A 1 167 ? 5.426 -17.295 3.432 1.00 90.62 167 PHE A CA 1
ATOM 1413 C C . PHE A 1 167 ? 5.959 -18.702 3.148 1.00 90.62 167 PHE A C 1
ATOM 1415 O O . PHE A 1 167 ? 5.254 -19.677 3.384 1.00 90.62 167 PHE A O 1
ATOM 1422 N N . ARG A 1 168 ? 7.241 -18.829 2.776 1.00 89.50 168 ARG A N 1
ATOM 1423 C CA . ARG A 1 168 ? 7.899 -20.133 2.562 1.00 89.50 168 ARG A CA 1
ATOM 1424 C C . ARG A 1 168 ? 7.901 -21.016 3.811 1.00 89.50 168 ARG A C 1
ATOM 1426 O O . ARG A 1 168 ? 7.828 -22.232 3.702 1.00 89.50 168 ARG A O 1
ATOM 1433 N N . ARG A 1 169 ? 7.977 -20.411 5.000 1.00 89.81 169 ARG A N 1
ATOM 1434 C CA . ARG A 1 169 ? 7.899 -21.115 6.291 1.00 89.81 169 ARG A CA 1
ATOM 1435 C C . ARG A 1 169 ? 6.463 -21.424 6.738 1.00 89.81 169 ARG A C 1
ATOM 1437 O O . ARG A 1 169 ? 6.305 -22.002 7.807 1.00 89.81 169 ARG A O 1
ATOM 1444 N N . GLY A 1 170 ? 5.435 -20.990 6.003 1.00 85.31 170 GLY A N 1
ATOM 1445 C CA . GLY A 1 170 ? 4.028 -21.210 6.358 1.00 85.31 170 GLY A CA 1
ATOM 1446 C C . GLY A 1 170 ? 3.576 -20.504 7.643 1.00 85.31 170 GLY A C 1
ATOM 1447 O O . GLY A 1 170 ? 2.607 -20.918 8.268 1.00 85.31 170 GLY A O 1
ATOM 1448 N N . LYS A 1 171 ? 4.272 -19.444 8.084 1.00 83.94 171 LYS A N 1
ATOM 1449 C CA . LYS A 1 171 ? 3.947 -18.749 9.349 1.00 83.94 171 LYS A CA 1
ATOM 1450 C C . LYS A 1 171 ? 2.782 -17.761 9.228 1.00 83.94 171 LYS A C 1
ATOM 1452 O O . LYS A 1 171 ? 2.365 -17.196 10.237 1.00 83.94 171 LYS A O 1
ATOM 1457 N N . ILE A 1 172 ? 2.293 -17.512 8.016 1.00 80.94 172 ILE A N 1
ATOM 1458 C CA . ILE A 1 172 ? 1.237 -16.534 7.758 1.00 80.94 172 ILE A CA 1
ATOM 1459 C C . ILE A 1 172 ? -0.114 -17.248 7.855 1.00 80.94 172 ILE A C 1
ATOM 1461 O O . ILE A 1 172 ? -0.413 -18.092 7.019 1.00 80.94 172 ILE A O 1
ATOM 1465 N N . ARG A 1 173 ? -0.890 -16.933 8.900 1.00 70.81 173 ARG A N 1
ATOM 1466 C CA . ARG A 1 173 ? -2.160 -17.609 9.224 1.00 70.81 173 ARG A CA 1
ATOM 1467 C C . ARG A 1 173 ? -3.387 -16.986 8.546 1.00 70.81 173 ARG A C 1
ATOM 1469 O O . ARG A 1 173 ? -4.345 -17.698 8.294 1.00 70.81 173 ARG A O 1
ATOM 1476 N N . ASP A 1 174 ? -3.316 -15.699 8.199 1.00 77.50 174 ASP A N 1
ATOM 1477 C CA . ASP A 1 174 ? -4.479 -14.901 7.775 1.00 77.50 174 ASP A CA 1
ATOM 1478 C C . ASP A 1 174 ? -4.372 -14.443 6.306 1.00 77.50 174 ASP A C 1
ATOM 1480 O O . ASP A 1 174 ? -4.528 -13.259 5.998 1.00 77.50 174 ASP A O 1
ATOM 1484 N N . LEU A 1 175 ? -4.019 -15.349 5.390 1.00 79.56 175 LEU A N 1
ATOM 1485 C CA . LEU A 1 175 ? -4.071 -15.074 3.950 1.00 79.56 175 LEU A CA 1
ATOM 1486 C C . LEU A 1 175 ? -5.266 -15.786 3.334 1.00 79.5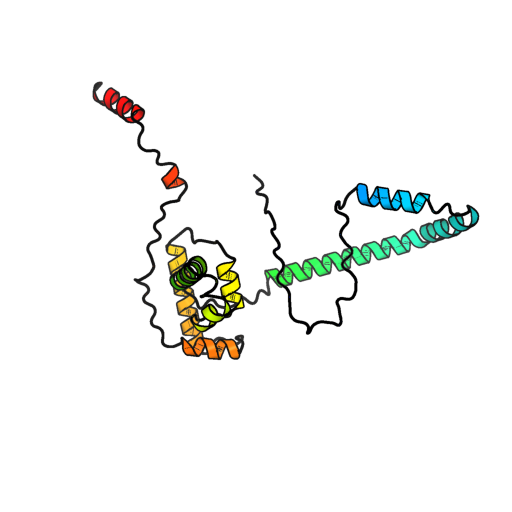6 175 LEU A C 1
ATOM 1488 O O . LEU A 1 175 ? -5.566 -16.918 3.696 1.00 79.56 175 LEU A O 1
ATOM 1492 N N . ASP A 1 176 ? -5.905 -15.105 2.391 1.00 86.06 176 ASP A N 1
ATOM 1493 C CA . ASP A 1 176 ? -6.935 -15.694 1.548 1.00 86.06 176 ASP A CA 1
ATOM 1494 C C . ASP A 1 176 ? -6.347 -16.848 0.719 1.00 86.06 176 ASP A C 1
ATOM 1496 O O . ASP A 1 176 ? -5.201 -16.754 0.259 1.00 86.06 176 ASP A O 1
ATOM 1500 N N . GLU A 1 177 ? -7.093 -17.941 0.557 1.00 88.81 177 GLU A N 1
ATOM 1501 C CA . GLU A 1 177 ? -6.555 -19.169 -0.049 1.00 88.81 177 GLU A CA 1
ATOM 1502 C C . GLU A 1 177 ? -6.239 -18.951 -1.538 1.00 88.81 177 GLU A C 1
ATOM 1504 O O . GLU A 1 177 ? -5.161 -19.325 -1.997 1.00 88.81 177 GLU A O 1
ATOM 1509 N N . GLU A 1 178 ? -7.090 -18.211 -2.257 1.00 89.00 178 GLU A N 1
ATOM 1510 C CA . GLU A 1 178 ? -6.863 -17.832 -3.660 1.00 89.00 178 GLU A CA 1
ATOM 1511 C C . GLU A 1 178 ? -5.568 -17.015 -3.824 1.00 89.00 178 GLU A C 1
ATOM 1513 O O . GLU A 1 178 ? -4.728 -17.276 -4.692 1.00 89.00 178 GLU A O 1
ATOM 1518 N N . LEU A 1 179 ? -5.340 -16.054 -2.922 1.00 86.94 179 LEU A N 1
ATOM 1519 C CA . LEU A 1 179 ? -4.120 -15.251 -2.924 1.00 86.94 179 LEU A CA 1
ATOM 1520 C C . LEU A 1 179 ? -2.881 -16.105 -2.620 1.00 86.94 179 LEU A C 1
ATOM 1522 O O . LEU A 1 179 ? -1.804 -15.856 -3.163 1.00 86.94 179 LEU A O 1
ATOM 1526 N N . LYS A 1 180 ? -3.006 -17.102 -1.747 1.00 89.81 180 LYS A N 1
ATOM 1527 C CA . LYS A 1 180 ? -1.909 -18.003 -1.384 1.00 89.81 180 LYS A CA 1
ATOM 1528 C C . LYS A 1 180 ? -1.506 -18.900 -2.554 1.00 89.81 180 LYS A C 1
ATOM 1530 O O . LYS A 1 180 ? -0.307 -19.004 -2.823 1.00 89.81 180 LYS A O 1
ATOM 1535 N N . GLU A 1 181 ? -2.468 -19.466 -3.279 1.00 91.50 181 GLU A N 1
ATOM 1536 C CA . GLU A 1 181 ? -2.215 -20.216 -4.516 1.00 91.50 181 GLU A CA 1
ATOM 1537 C C . GLU A 1 181 ? -1.520 -19.340 -5.563 1.00 91.50 181 GLU A C 1
ATOM 1539 O O . GLU A 1 181 ? -0.527 -19.743 -6.177 1.00 91.50 181 GLU A O 1
ATOM 1544 N N . HIS A 1 182 ? -1.979 -18.095 -5.718 1.00 91.19 182 HIS A N 1
ATOM 1545 C CA . HIS A 1 182 ? -1.349 -17.145 -6.630 1.00 91.19 182 HIS A CA 1
ATOM 1546 C C . HIS A 1 182 ? 0.100 -16.843 -6.241 1.00 91.19 182 HIS A C 1
ATOM 1548 O O . HIS A 1 182 ? 1.002 -16.909 -7.075 1.00 91.19 182 HIS A O 1
ATOM 1554 N N . LEU A 1 183 ? 0.363 -16.578 -4.960 1.00 90.56 183 LEU A N 1
ATOM 1555 C CA . LEU A 1 183 ? 1.715 -16.317 -4.460 1.00 90.56 183 LEU A CA 1
ATOM 1556 C C . LEU A 1 183 ? 2.646 -17.528 -4.614 1.00 90.56 183 LEU A C 1
ATOM 1558 O O . LEU A 1 183 ? 3.851 -17.343 -4.812 1.00 90.56 183 LEU A O 1
ATOM 1562 N N . GLN A 1 184 ? 2.112 -18.750 -4.574 1.00 90.88 184 GLN A N 1
ATOM 1563 C CA . GLN A 1 184 ? 2.888 -19.971 -4.780 1.00 90.88 184 GLN A CA 1
ATOM 1564 C C . GLN A 1 184 ? 3.508 -20.036 -6.184 1.00 90.88 184 GLN A C 1
ATOM 1566 O O . GLN A 1 184 ? 4.645 -20.492 -6.314 1.00 90.88 184 GLN A O 1
ATOM 1571 N N . LYS A 1 185 ? 2.850 -19.468 -7.208 1.00 91.06 185 LYS A N 1
ATOM 1572 C CA . LYS A 1 185 ? 3.399 -19.345 -8.576 1.00 91.06 185 LYS A CA 1
ATOM 1573 C C . LYS A 1 185 ? 4.724 -18.572 -8.610 1.00 91.06 185 LYS A C 1
ATOM 1575 O O . LYS A 1 185 ? 5.583 -18.835 -9.447 1.00 91.06 185 LYS A O 1
ATOM 1580 N N . PHE A 1 186 ? 4.926 -17.654 -7.663 1.00 88.88 186 PHE A N 1
ATOM 1581 C CA . PHE A 1 186 ? 6.104 -16.785 -7.582 1.00 88.88 186 PHE A CA 1
ATOM 1582 C C . PHE A 1 186 ? 7.117 -17.211 -6.510 1.00 88.88 186 PHE A C 1
ATOM 1584 O O . PHE A 1 186 ? 8.083 -16.484 -6.257 1.00 88.88 186 PHE A O 1
ATOM 1591 N N . ALA A 1 187 ? 6.928 -18.369 -5.869 1.00 84.31 187 ALA A N 1
ATOM 1592 C CA . ALA A 1 187 ? 7.737 -18.799 -4.726 1.00 84.31 187 ALA A CA 1
ATOM 1593 C C . ALA A 1 187 ? 9.225 -19.026 -5.060 1.00 84.31 187 ALA A C 1
ATOM 1595 O O . ALA A 1 187 ? 10.081 -18.907 -4.180 1.00 84.31 187 ALA A O 1
ATOM 1596 N N . HIS A 1 188 ? 9.543 -19.330 -6.320 1.00 82.44 188 HIS A N 1
ATOM 1597 C CA . HIS A 1 188 ? 10.897 -19.680 -6.768 1.00 82.44 188 HIS A CA 1
ATOM 1598 C C . HIS A 1 188 ? 11.756 -18.491 -7.206 1.00 82.44 188 HIS A C 1
ATOM 1600 O O . HIS A 1 188 ? 12.893 -18.679 -7.641 1.00 82.44 188 HIS A O 1
ATOM 1606 N N . ARG A 1 189 ? 11.246 -17.261 -7.107 1.00 79.50 189 ARG A N 1
ATOM 1607 C CA . ARG A 1 189 ? 11.990 -16.096 -7.583 1.00 79.50 189 ARG A CA 1
ATOM 1608 C C . ARG A 1 189 ? 13.224 -15.810 -6.725 1.00 79.50 189 ARG A C 1
ATOM 1610 O O . ARG A 1 189 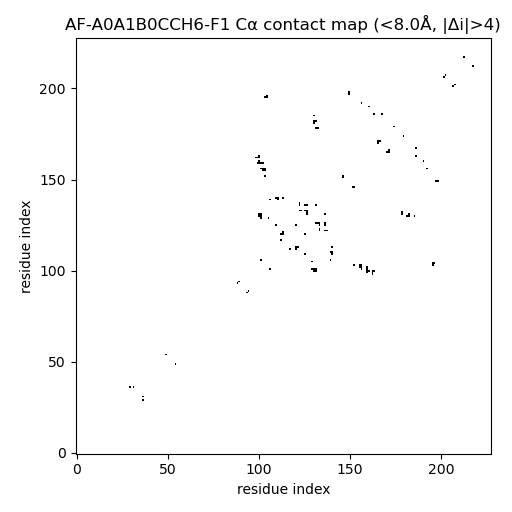? 13.180 -15.877 -5.494 1.00 79.50 189 ARG A O 1
ATOM 1617 N N . LYS A 1 190 ? 14.321 -15.450 -7.388 1.00 75.94 190 LYS A N 1
ATOM 1618 C CA . LYS A 1 190 ? 15.538 -14.952 -6.741 1.00 75.94 190 LYS A CA 1
ATOM 1619 C C . LYS A 1 190 ? 15.473 -13.429 -6.698 1.00 75.94 190 LYS A C 1
ATOM 1621 O O . LYS A 1 190 ? 15.121 -12.798 -7.688 1.00 75.94 190 LYS A O 1
ATOM 1626 N N . PHE A 1 191 ? 15.757 -12.858 -5.533 1.00 70.50 191 PHE A N 1
ATOM 1627 C CA . PHE A 1 191 ? 15.862 -11.413 -5.368 1.00 70.50 191 PHE A CA 1
ATOM 1628 C C . PHE A 1 191 ? 17.325 -11.019 -5.495 1.00 70.50 191 PHE A C 1
ATOM 1630 O O . PHE A 1 191 ? 18.135 -11.484 -4.695 1.00 70.50 191 PHE A O 1
ATOM 1637 N N . ASP A 1 192 ? 17.632 -10.135 -6.439 1.00 67.12 192 ASP A N 1
ATOM 1638 C CA . ASP A 1 192 ? 18.955 -9.530 -6.557 1.00 67.12 192 ASP A CA 1
ATOM 1639 C C . ASP A 1 192 ? 18.923 -8.143 -5.892 1.00 67.12 192 ASP A C 1
ATOM 1641 O O . ASP A 1 192 ? 18.464 -7.171 -6.500 1.00 67.12 192 ASP A O 1
ATOM 1645 N N . PRO A 1 193 ? 19.367 -8.010 -4.627 1.00 60.81 193 PRO A N 1
ATOM 1646 C CA . PRO A 1 193 ? 19.304 -6.741 -3.895 1.00 60.81 193 PRO A CA 1
ATOM 1647 C C . PRO A 1 193 ? 20.228 -5.667 -4.485 1.00 60.81 193 PRO A C 1
ATOM 1649 O O . PRO A 1 193 ? 20.048 -4.481 -4.233 1.00 60.81 193 PRO A O 1
ATOM 1652 N N . THR A 1 194 ? 21.217 -6.064 -5.283 1.00 60.97 194 THR A N 1
ATOM 1653 C CA . THR A 1 194 ? 22.167 -5.182 -5.973 1.00 60.97 194 THR A CA 1
ATOM 1654 C C . THR A 1 194 ? 21.573 -4.476 -7.190 1.00 60.97 194 THR A C 1
ATOM 1656 O O . THR A 1 194 ? 22.132 -3.474 -7.630 1.00 60.97 194 THR A O 1
ATOM 1659 N N . ALA A 1 195 ? 20.442 -4.951 -7.719 1.00 61.84 195 ALA A N 1
ATOM 1660 C CA . ALA A 1 195 ? 19.785 -4.375 -8.891 1.00 61.84 195 ALA A CA 1
ATOM 1661 C C . ALA A 1 195 ? 18.843 -3.204 -8.553 1.00 61.84 195 ALA A C 1
ATOM 1663 O O . ALA A 1 195 ? 18.113 -2.731 -9.426 1.00 61.84 195 ALA A O 1
ATOM 1664 N N . THR A 1 196 ? 18.819 -2.724 -7.300 1.00 62.03 196 THR A N 1
ATOM 1665 C CA . THR A 1 196 ? 17.971 -1.582 -6.937 1.00 62.03 196 THR A CA 1
ATOM 1666 C C . THR A 1 196 ? 18.339 -0.371 -7.796 1.00 62.03 196 THR A C 1
ATOM 1668 O O . THR A 1 196 ? 19.505 0.040 -7.780 1.00 62.03 196 THR A O 1
ATOM 1671 N N . PRO A 1 197 ? 17.380 0.224 -8.530 1.00 60.69 197 PRO A N 1
ATOM 1672 C CA . PRO A 1 197 ? 17.666 1.384 -9.356 1.00 60.69 197 PRO A CA 1
ATOM 1673 C C . PRO A 1 197 ? 18.135 2.524 -8.453 1.00 60.69 197 PRO A C 1
ATOM 1675 O O . PRO A 1 197 ? 17.453 2.890 -7.491 1.00 60.69 197 PRO A O 1
ATOM 1678 N N . LYS A 1 198 ? 19.312 3.079 -8.758 1.00 63.12 198 LYS A N 1
ATOM 1679 C CA . LYS A 1 198 ? 19.791 4.312 -8.126 1.00 63.12 198 LYS A CA 1
ATOM 1680 C C . LYS A 1 198 ? 18.750 5.390 -8.403 1.00 63.12 198 LYS A C 1
ATOM 1682 O O . LYS A 1 198 ? 18.364 5.589 -9.557 1.00 63.12 198 LYS A O 1
ATOM 1687 N N . ILE A 1 199 ? 18.252 6.057 -7.363 1.00 64.94 199 ILE A N 1
ATOM 1688 C CA . ILE A 1 199 ? 17.276 7.124 -7.582 1.00 64.94 199 ILE A CA 1
ATOM 1689 C C . ILE A 1 199 ? 18.051 8.308 -8.155 1.00 64.94 199 ILE A C 1
ATOM 1691 O O . ILE A 1 199 ? 18.729 9.027 -7.421 1.00 64.94 199 ILE A O 1
ATOM 1695 N N . HIS A 1 200 ? 17.919 8.550 -9.458 1.00 53.38 200 HIS A N 1
ATOM 1696 C CA . HIS A 1 200 ? 18.348 9.804 -10.065 1.00 53.38 200 HIS A CA 1
ATOM 1697 C C . HIS A 1 200 ? 17.429 10.924 -9.553 1.00 53.38 200 HIS A C 1
ATOM 1699 O O . HIS A 1 200 ? 16.346 11.186 -10.073 1.00 53.38 200 HIS A O 1
ATOM 1705 N N . ARG A 1 201 ? 17.825 11.546 -8.437 1.00 59.41 201 ARG A N 1
ATOM 1706 C CA . ARG A 1 201 ? 17.149 12.708 -7.844 1.00 59.41 201 ARG A CA 1
ATOM 1707 C C . ARG A 1 201 ? 17.447 13.957 -8.668 1.00 59.41 201 ARG A C 1
ATOM 1709 O O . ARG A 1 201 ? 18.176 14.844 -8.236 1.00 59.41 201 ARG A O 1
ATOM 1716 N N . GLU A 1 202 ? 16.876 14.041 -9.856 1.00 53.69 202 GLU A N 1
ATOM 1717 C CA . GLU A 1 202 ? 17.063 15.227 -10.697 1.00 53.69 202 GLU A CA 1
ATOM 1718 C C . GLU A 1 202 ? 16.196 16.397 -10.196 1.00 53.69 202 GLU A C 1
ATOM 1720 O O . GLU A 1 202 ? 16.594 17.553 -10.289 1.00 53.69 202 GLU A O 1
ATOM 1725 N N . ASN A 1 203 ? 15.091 16.106 -9.494 1.00 51.31 203 ASN A N 1
ATOM 1726 C CA . ASN A 1 203 ? 14.071 17.098 -9.133 1.00 51.31 203 ASN A CA 1
ATOM 1727 C C . ASN A 1 203 ? 13.894 17.306 -7.615 1.00 51.31 203 ASN A C 1
ATOM 1729 O O . ASN A 1 203 ? 12.772 17.439 -7.118 1.00 51.31 203 ASN A O 1
ATOM 1733 N N . THR A 1 204 ? 14.977 17.337 -6.834 1.00 53.91 204 THR A N 1
ATOM 1734 C CA . THR A 1 204 ? 14.911 17.904 -5.475 1.00 53.91 204 THR A CA 1
ATOM 1735 C C . THR A 1 204 ? 14.916 19.433 -5.554 1.00 53.91 204 THR A C 1
ATOM 1737 O O . THR A 1 204 ? 15.639 20.016 -6.356 1.00 53.91 204 THR A O 1
ATOM 1740 N N . ARG A 1 205 ? 14.143 20.118 -4.695 1.00 54.44 205 ARG A N 1
ATOM 1741 C CA . ARG A 1 205 ? 14.215 21.593 -4.566 1.00 54.44 205 ARG A CA 1
ATOM 1742 C C . ARG A 1 205 ? 15.648 22.074 -4.329 1.00 54.44 205 ARG A C 1
ATOM 1744 O O . ARG A 1 205 ? 16.015 23.141 -4.786 1.00 54.44 205 ARG A O 1
ATOM 1751 N N . GLU A 1 206 ? 16.455 21.252 -3.667 1.00 56.44 206 GLU A N 1
ATOM 1752 C CA . GLU A 1 206 ? 17.888 21.463 -3.453 1.00 56.44 206 GLU A CA 1
ATOM 1753 C C . GLU A 1 206 ? 18.689 21.525 -4.761 1.00 56.44 206 GLU A C 1
ATOM 1755 O O . GLU A 1 206 ? 19.622 22.314 -4.859 1.00 56.44 206 GLU A O 1
ATOM 1760 N N . THR A 1 207 ? 18.323 20.743 -5.781 1.00 57.34 207 THR A N 1
ATOM 1761 C CA . THR A 1 207 ? 18.927 20.814 -7.118 1.00 57.34 207 THR A CA 1
ATOM 1762 C C . THR A 1 207 ? 18.449 22.060 -7.865 1.00 57.34 207 THR A C 1
ATOM 1764 O O . THR A 1 207 ? 19.258 22.733 -8.488 1.00 57.34 207 THR A O 1
ATOM 1767 N N . ALA A 1 208 ? 17.169 22.428 -7.730 1.00 57.09 208 ALA A N 1
ATOM 1768 C CA . ALA A 1 208 ? 16.611 23.649 -8.324 1.00 57.09 208 ALA A CA 1
ATOM 1769 C C . ALA A 1 208 ? 17.131 24.954 -7.677 1.00 57.09 208 ALA A C 1
ATOM 1771 O O . ALA A 1 208 ? 17.122 26.001 -8.315 1.00 57.09 208 ALA A O 1
ATOM 1772 N N . LEU A 1 209 ? 17.599 24.900 -6.424 1.00 59.56 209 LEU A N 1
ATOM 1773 C CA . LEU A 1 209 ? 18.253 26.020 -5.732 1.00 59.56 209 LEU A CA 1
ATOM 1774 C C . LEU A 1 209 ? 19.725 26.194 -6.128 1.00 59.56 209 LEU A C 1
ATOM 1776 O O . LEU A 1 209 ? 20.299 27.252 -5.873 1.00 59.56 209 LEU A O 1
ATOM 1780 N N . LYS A 1 210 ? 20.341 25.195 -6.776 1.00 60.28 210 LYS A N 1
ATOM 1781 C CA . LYS A 1 210 ? 21.646 25.349 -7.429 1.00 60.28 210 LYS A CA 1
ATOM 1782 C C . LYS A 1 210 ? 21.438 26.086 -8.750 1.00 60.28 210 LYS A C 1
ATOM 1784 O O . LYS A 1 210 ? 21.553 25.508 -9.827 1.00 60.28 210 LYS A O 1
ATOM 1789 N N . LEU A 1 211 ? 21.096 27.368 -8.658 1.00 62.16 211 LEU A N 1
ATOM 1790 C CA . LEU A 1 211 ? 21.188 28.265 -9.802 1.00 62.16 211 LEU A CA 1
ATOM 1791 C C . LEU A 1 211 ? 22.634 28.196 -10.323 1.00 62.16 211 LEU A C 1
ATOM 1793 O O . LEU A 1 211 ? 23.562 28.176 -9.503 1.00 62.16 211 LEU A O 1
ATOM 1797 N N . PRO A 1 212 ? 22.860 28.124 -11.648 1.00 65.81 212 PRO A N 1
ATOM 1798 C CA . PRO A 1 212 ? 24.212 28.223 -12.180 1.00 65.81 212 PRO A CA 1
ATOM 1799 C C . PRO A 1 212 ? 24.828 29.503 -11.619 1.00 65.81 212 PRO A C 1
ATOM 1801 O O . PRO A 1 212 ? 24.156 30.535 -11.594 1.00 65.81 212 PRO A O 1
ATOM 1804 N N . VAL A 1 213 ? 26.063 29.424 -11.111 1.00 68.56 213 VAL A N 1
ATOM 1805 C CA . VAL A 1 213 ? 26.768 30.580 -10.539 1.00 68.56 213 VAL A CA 1
ATOM 1806 C C . VAL A 1 213 ? 26.704 31.706 -11.565 1.00 68.56 213 VAL A C 1
ATOM 1808 O O . VAL A 1 213 ? 27.361 31.635 -12.609 1.00 68.56 213 VAL A O 1
ATOM 1811 N N . GLY A 1 214 ? 25.847 32.691 -11.288 1.00 74.25 214 GLY A N 1
ATOM 1812 C CA . GLY A 1 214 ? 25.576 33.786 -12.203 1.00 74.25 214 GLY A CA 1
ATOM 1813 C C . GLY A 1 214 ? 26.871 34.517 -12.515 1.00 74.25 214 GLY A C 1
ATOM 1814 O O . GLY A 1 214 ? 27.780 34.573 -11.682 1.00 74.25 214 GLY A O 1
ATOM 1815 N N . GLU A 1 215 ? 26.966 35.081 -13.714 1.00 71.94 215 GLU A N 1
ATOM 1816 C CA . GLU A 1 215 ? 28.150 35.822 -14.165 1.00 71.94 215 GLU A CA 1
ATOM 1817 C C . GLU A 1 215 ? 28.597 36.869 -13.136 1.00 71.94 215 GLU A C 1
ATOM 1819 O O . GLU A 1 215 ? 29.788 37.038 -12.889 1.00 71.94 215 GLU A O 1
ATOM 1824 N N . PHE A 1 216 ? 27.635 37.465 -12.431 1.00 66.31 216 PHE A N 1
ATOM 1825 C CA . PHE A 1 216 ? 27.868 38.437 -11.372 1.00 66.31 216 PHE A CA 1
ATOM 1826 C C . PHE A 1 216 ? 28.667 37.885 -10.180 1.00 66.31 216 PHE A C 1
ATOM 1828 O O . PHE A 1 216 ? 29.579 38.543 -9.684 1.00 66.31 216 PHE A O 1
ATOM 1835 N N . ALA A 1 217 ? 28.405 36.647 -9.755 1.00 76.19 217 ALA A N 1
ATOM 1836 C CA . ALA A 1 217 ? 29.163 36.014 -8.676 1.00 76.19 217 ALA A CA 1
ATOM 1837 C C . ALA A 1 217 ? 30.615 35.715 -9.094 1.00 76.19 217 ALA A C 1
ATOM 1839 O O . ALA A 1 217 ? 31.514 35.789 -8.260 1.00 76.19 217 ALA A O 1
ATOM 1840 N N . LYS A 1 218 ? 30.865 35.454 -10.388 1.00 79.06 218 LYS A N 1
ATOM 1841 C CA . LYS A 1 218 ? 32.227 35.305 -10.940 1.00 79.06 218 LYS A CA 1
ATOM 1842 C C . LYS A 1 218 ? 32.985 36.632 -10.988 1.00 79.06 218 LYS A C 1
ATOM 1844 O O . LYS A 1 218 ? 34.209 36.637 -10.906 1.00 79.06 218 LYS A O 1
ATOM 1849 N N . ILE A 1 219 ? 32.280 37.750 -11.153 1.00 76.25 219 ILE A N 1
ATOM 1850 C CA . ILE A 1 219 ? 32.889 39.085 -11.133 1.00 76.25 219 ILE A CA 1
ATOM 1851 C C . ILE A 1 219 ? 33.304 39.444 -9.703 1.00 76.25 219 ILE A C 1
ATOM 1853 O O . ILE A 1 219 ? 34.439 39.864 -9.494 1.00 76.25 219 ILE A O 1
ATOM 1857 N N . ILE A 1 220 ? 32.433 39.197 -8.718 1.00 76.75 220 ILE A N 1
ATOM 1858 C CA . ILE A 1 220 ? 32.720 39.483 -7.303 1.00 76.75 220 ILE A CA 1
ATOM 1859 C C . ILE A 1 220 ? 33.938 38.682 -6.817 1.00 76.75 220 ILE A C 1
ATOM 1861 O O . ILE A 1 220 ? 34.845 39.259 -6.224 1.00 76.75 220 ILE A O 1
ATOM 1865 N N . THR A 1 221 ? 34.022 37.384 -7.131 1.00 75.31 221 THR A N 1
ATOM 1866 C CA . THR A 1 221 ? 35.175 36.556 -6.726 1.00 75.31 221 THR A CA 1
ATOM 1867 C C . THR A 1 221 ? 36.483 36.950 -7.413 1.00 75.31 221 THR A C 1
ATOM 1869 O O . THR A 1 221 ? 37.551 36.804 -6.823 1.00 75.31 221 THR A O 1
ATOM 1872 N N . ARG A 1 222 ? 36.431 37.477 -8.643 1.00 71.31 222 ARG A N 1
ATOM 1873 C CA . ARG A 1 222 ? 37.621 37.996 -9.339 1.00 71.31 222 ARG A CA 1
ATOM 1874 C C . ARG A 1 222 ? 38.145 39.282 -8.713 1.00 71.31 222 ARG A C 1
ATOM 1876 O O . ARG A 1 222 ? 39.354 39.454 -8.631 1.00 71.31 222 ARG A O 1
ATOM 1883 N N . GLN A 1 223 ? 37.264 40.175 -8.268 1.00 68.88 223 GLN A N 1
ATOM 1884 C CA . GLN A 1 223 ? 37.699 41.435 -7.664 1.00 68.88 223 GLN A CA 1
ATOM 1885 C C . GLN A 1 223 ? 38.352 41.230 -6.295 1.00 68.88 223 GLN A C 1
ATOM 1887 O O . GLN A 1 223 ? 39.319 41.916 -5.991 1.00 68.88 223 GLN A O 1
ATOM 1892 N N . THR A 1 224 ? 37.908 40.241 -5.515 1.00 64.44 224 THR A N 1
ATOM 1893 C CA . THR A 1 224 ? 38.493 39.944 -4.196 1.00 64.44 224 THR A CA 1
ATOM 1894 C C . THR A 1 224 ? 39.882 39.298 -4.253 1.00 64.44 224 THR A C 1
ATOM 1896 O O . THR A 1 224 ? 40.629 39.400 -3.288 1.00 64.44 224 THR A O 1
ATOM 1899 N N . LEU A 1 225 ? 40.244 38.636 -5.361 1.00 59.47 225 LEU A N 1
ATOM 1900 C CA . LEU A 1 225 ? 41.566 38.009 -5.542 1.00 59.47 225 LEU A CA 1
ATOM 1901 C C . LEU A 1 225 ? 42.647 38.994 -6.007 1.00 59.47 225 LEU A C 1
ATOM 1903 O O . LEU A 1 225 ? 43.828 38.698 -5.890 1.00 59.47 225 LEU A O 1
ATOM 1907 N N . ASN A 1 226 ? 42.246 40.157 -6.522 1.00 60.31 226 ASN A N 1
ATOM 1908 C CA . ASN A 1 226 ? 43.165 41.181 -7.022 1.00 60.31 226 ASN A CA 1
ATOM 1909 C C . ASN A 1 226 ? 43.537 42.224 -5.954 1.00 60.31 226 ASN A C 1
ATOM 1911 O O . ASN A 1 226 ? 44.285 43.153 -6.241 1.00 60.31 226 ASN A O 1
ATOM 1915 N N . THR A 1 227 ? 42.981 42.104 -4.747 1.00 59.06 227 THR A N 1
ATOM 1916 C CA . THR A 1 227 ? 43.174 43.044 -3.633 1.00 59.06 227 THR A CA 1
ATOM 1917 C C . THR A 1 227 ? 43.962 42.435 -2.468 1.00 59.06 227 THR A C 1
ATOM 1919 O O . THR A 1 227 ? 43.873 42.939 -1.352 1.00 59.06 227 THR A O 1
ATOM 1922 N N . SER A 1 228 ? 44.683 41.332 -2.697 1.00 50.91 228 SER A N 1
ATOM 1923 C CA . SER A 1 228 ? 45.631 40.714 -1.753 1.00 50.91 228 SER A CA 1
ATOM 1924 C C . SER A 1 228 ? 47.053 40.809 -2.283 1.00 50.91 228 SER A C 1
ATOM 1926 O O . SER A 1 228 ? 47.214 40.644 -3.512 1.00 50.91 228 SER A O 1
#

Sequence (228 aa):
MFRTIRSCFLRIPLSPAVEQCRYLPRMSRLNDPGISGRVQMLREEKSKMIEPEDVEEDIESDFMNAGDMYQQYKQEESRHREKVAYWITREKYFKQKQLNFLTWSEKEQIRFLHRESPADWPAEKLAESFPADVVTIQKILKSTWLPANEKRILKHDERVQRNWEAFRRGKIRDLDEELKEHLQKFAHRKFDPTATPKIHRENTRETALKLPVGEFAKIITRQTLNTS

Solvent-accessible surface area (backbone atoms only — not comparable to full-atom values): 14508 Å² total; per-residue (Å²): 136,90,82,86,82,85,85,82,85,82,88,79,92,78,80,88,87,75,80,85,85,68,90,65,79,79,69,77,74,64,94,49,102,49,68,68,55,55,51,50,51,52,53,56,50,65,72,58,78,72,62,76,79,67,48,55,61,54,54,51,51,51,61,73,40,42,64,58,52,52,50,49,52,52,51,50,51,48,54,50,51,51,49,51,51,48,53,52,47,46,60,72,74,63,64,83,72,78,83,59,65,64,42,66,66,58,54,49,50,54,48,48,49,36,69,75,37,51,83,86,38,38,52,63,62,49,24,75,78,40,71,48,53,44,72,56,44,50,51,51,71,74,48,87,82,72,80,91,47,70,72,59,48,54,57,48,36,54,48,19,53,52,46,52,52,38,54,77,68,64,70,67,84,89,65,58,67,71,59,50,58,57,42,57,79,57,66,84,67,82,85,66,81,84,71,62,78,78,81,81,75,74,83,40,70,71,54,69,66,59,61,76,83,48,73,66,58,58,50,56,58,52,56,62,65,73,75,111

Mean predicted aligned error: 17.36 Å

Foldseek 3Di:
DDDDDDDDDDDDDDDDDPPDPPPPPPPPPPPDPDDVVVVVVVVVVVVPPDDPVVVVVVVVVCVVCVVVVVVVVVVVVVVVVVVVVVVVCCVPPVDPDDQDQDAPVLLVVLLVVCVVPVPVRPLVNSVLVDLDDSVVSVVSNPDPDDDPDPVVRLVSVVSSVVVLVCLVVVVDDDDDPVSNVSNVVVNPDDDDSVPPDDPPPCDDVVNVVPDPCDPVNVVVVVVVVVPD

Organism: Lutzomyia longipalpis (NCBI:txid7200)

Radius of gyration: 30.76 Å; Cα contacts (8 Å, |Δi|>4): 73; chains: 1; bounding box: 102×64×51 Å

InterPro domains:
  IPR010487 Neugrin/Rrg9 [PF06413] (102-162)
  IPR010487 Neugrin/Rrg9 [PTHR13475] (32-183)

Nearest PDB structures (foldseek):
  8apo-assembly1_Yc  TM=4.999E-01  e=4.432E-01  Polytomella magna
  5mrc-assembly1_a  TM=6.144E-01  e=1.793E+00  Saccharomyces cerevisiae
  6xyw-assembly1_BD  TM=2.484E-01  e=1.746E-01  Arabidopsis thaliana
  8sfi-assembly1_A  TM=2.154E-01  e=2.857E+00  Acidaminococcus sp. BV3L6

Secondary structure (DSSP, 8-state):
---------------S---SS--S------S-SSHHHHHHHHHHHHT----HHHHHHHHHHHHHTHHHHHHHHHHHHHHHHHHHHHHHHHHHH----PPP---HHHHHHHHHHHHH-TTTS-HHHHHHHTTS-HHHHHHHHH-----S-HHHHHHHHHHHHHHHHHHHTT---S--HHHHHHHHHTTTPPP-GGGPPP---TT-HHHHT-----HHHHHHHHHHHS--